Protein AF-A0A838H4U6-F1 (afdb_monomer)

Solvent-accessible surface area (backbone atoms only — not comparable to full-atom values): 13033 Å² total; per-residue (Å²): 140,89,86,71,55,74,73,79,91,82,80,94,76,91,83,85,92,80,89,81,78,86,78,69,98,81,68,78,78,74,76,89,74,79,73,81,44,70,30,79,35,44,61,48,60,62,77,77,51,50,75,38,67,58,55,63,54,97,86,56,62,71,48,31,70,49,78,50,75,45,81,43,76,61,90,90,46,74,52,71,52,76,48,77,49,72,49,69,15,58,90,67,62,51,73,80,64,71,82,41,52,71,43,58,39,67,53,99,55,56,73,76,68,63,90,84,64,77,76,48,70,44,55,63,55,69,28,61,51,34,57,32,34,44,41,9,38,19,70,81,91,53,54,39,36,48,36,66,59,74,90,71,81,70,79,82,53,87,79,36,54,45,73,44,92,49,91,79,43,57,65,39,79,55,66,97,51,58,84,81,52,47,81,59,80,93,51,35,21,74,71,50,66,33,82,37,87,59,72,132

Structure (mmCIF, N/CA/C/O backbone):
data_AF-A0A838H4U6-F1
#
_entry.id   AF-A0A838H4U6-F1
#
loop_
_atom_site.group_PDB
_atom_site.id
_atom_site.type_symbol
_atom_site.label_atom_id
_atom_site.label_alt_id
_atom_site.label_comp_id
_atom_site.label_asym_id
_atom_site.label_entity_id
_atom_site.label_seq_id
_atom_site.pdbx_PDB_ins_code
_atom_site.Cartn_x
_atom_site.Cartn_y
_atom_site.Cartn_z
_atom_site.occupancy
_atom_site.B_iso_or_equiv
_atom_site.auth_seq_id
_atom_site.auth_comp_id
_atom_site.auth_asym_id
_atom_site.auth_atom_id
_atom_site.pdbx_PDB_model_num
ATOM 1 N N . MET A 1 1 ? 6.728 -19.670 -23.423 1.00 27.03 1 MET A N 1
ATOM 2 C CA . MET A 1 1 ? 7.772 -19.249 -24.380 1.00 27.03 1 MET A CA 1
ATOM 3 C C . MET A 1 1 ? 7.984 -17.782 -24.078 1.00 27.03 1 MET A C 1
ATOM 5 O O . MET A 1 1 ? 6.996 -17.059 -24.100 1.00 27.03 1 MET A O 1
ATOM 9 N N . THR A 1 2 ? 9.150 -17.417 -23.541 1.00 32.25 2 THR A N 1
ATOM 10 C CA . THR A 1 2 ? 9.240 -16.303 -22.578 1.00 32.25 2 THR A CA 1
ATOM 11 C C . THR A 1 2 ? 10.620 -15.639 -22.632 1.00 32.25 2 THR A C 1
ATOM 13 O O . THR A 1 2 ? 11.580 -16.178 -22.092 1.00 32.25 2 THR A O 1
ATOM 16 N N . GLU A 1 3 ? 10.672 -14.488 -23.299 1.00 28.91 3 GLU A N 1
ATOM 17 C CA . GLU A 1 3 ? 11.816 -13.641 -23.697 1.00 28.91 3 GLU A CA 1
ATOM 18 C C . GLU A 1 3 ? 11.226 -12.252 -24.073 1.00 28.91 3 GLU A C 1
ATOM 20 O O . GLU A 1 3 ? 10.030 -12.221 -24.361 1.00 28.91 3 GLU A O 1
ATOM 25 N N . LEU A 1 4 ? 11.892 -11.087 -24.174 1.00 29.12 4 LEU A N 1
ATOM 26 C CA . LEU A 1 4 ? 13.113 -10.415 -23.638 1.00 29.12 4 LEU A CA 1
ATOM 27 C C . LEU A 1 4 ? 12.976 -8.913 -24.092 1.00 29.12 4 LEU A C 1
ATOM 29 O O . LEU A 1 4 ? 12.119 -8.654 -24.929 1.00 29.12 4 LEU A O 1
ATOM 33 N N . GLN A 1 5 ? 13.672 -7.844 -23.666 1.00 31.83 5 GLN A N 1
ATOM 34 C CA . GLN A 1 5 ? 14.884 -7.551 -22.869 1.00 31.83 5 GLN A CA 1
ATOM 35 C C . GLN A 1 5 ? 14.627 -6.316 -21.946 1.00 31.83 5 GLN A C 1
ATOM 37 O O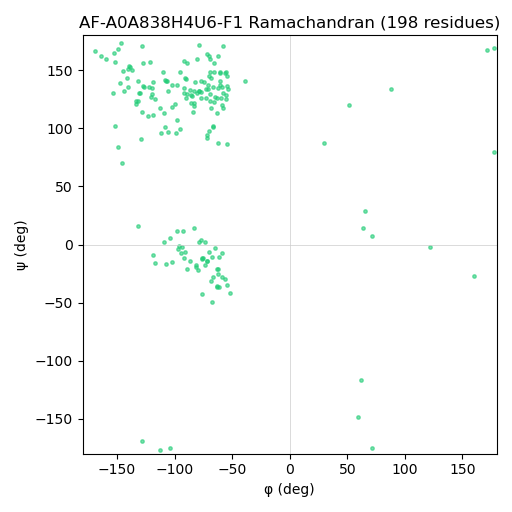 . GLN A 1 5 ? 13.650 -5.610 -22.134 1.00 31.83 5 GLN A O 1
ATOM 42 N N . VAL A 1 6 ? 15.304 -6.157 -20.797 1.00 28.36 6 VAL A N 1
ATOM 43 C CA . VAL A 1 6 ? 16.434 -5.222 -20.500 1.00 28.36 6 VAL A CA 1
ATOM 44 C C . VAL A 1 6 ? 16.236 -3.731 -20.853 1.00 28.36 6 VAL A C 1
ATOM 46 O O . VAL A 1 6 ? 16.224 -3.368 -22.021 1.00 28.36 6 VAL A O 1
ATOM 49 N N . LEU A 1 7 ? 16.316 -2.872 -19.823 1.00 27.00 7 LEU A N 1
ATOM 50 C CA . LEU A 1 7 ? 16.912 -1.525 -19.883 1.00 27.00 7 LEU A CA 1
ATOM 51 C C . LEU A 1 7 ? 17.957 -1.377 -18.754 1.00 27.00 7 LEU A C 1
ATOM 53 O O . LEU A 1 7 ? 17.893 -2.094 -17.750 1.00 27.00 7 LEU A O 1
ATOM 57 N N . ASP A 1 8 ? 18.919 -0.465 -18.919 1.00 26.19 8 ASP A N 1
ATOM 58 C CA . ASP A 1 8 ? 20.004 -0.201 -17.959 1.00 26.19 8 ASP A CA 1
ATOM 59 C C . ASP A 1 8 ? 19.815 1.138 -17.217 1.00 26.19 8 ASP A C 1
ATOM 61 O O . ASP A 1 8 ? 19.434 2.142 -17.808 1.00 26.19 8 ASP A O 1
ATOM 65 N N . ALA A 1 9 ? 20.142 1.133 -15.921 1.00 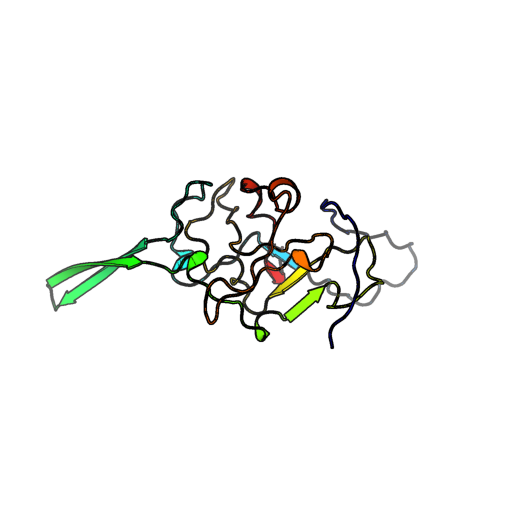32.75 9 ALA A N 1
ATOM 66 C CA . ALA A 1 9 ? 20.462 2.275 -15.051 1.00 32.75 9 ALA A CA 1
ATOM 67 C C . ALA A 1 9 ? 19.811 3.659 -15.332 1.00 32.75 9 ALA A C 1
ATOM 69 O O . ALA A 1 9 ? 20.460 4.558 -15.868 1.00 32.75 9 ALA A O 1
ATOM 70 N N . LEU A 1 10 ? 18.618 3.901 -14.773 1.00 28.36 10 LEU A N 1
ATOM 71 C CA . LEU A 1 10 ? 18.091 5.257 -14.540 1.00 28.36 10 LEU A CA 1
ATOM 72 C C . LEU A 1 10 ? 18.144 5.627 -13.048 1.00 28.36 10 LEU A C 1
ATOM 74 O O . LEU A 1 10 ? 17.878 4.799 -12.175 1.00 28.36 10 LEU A O 1
ATOM 78 N N . LYS A 1 11 ? 18.498 6.885 -12.752 1.00 22.59 11 LYS A N 1
ATOM 79 C CA . LYS A 1 11 ? 18.462 7.465 -11.398 1.00 22.59 11 LYS A CA 1
ATOM 80 C C . LYS A 1 11 ? 17.165 8.262 -11.221 1.00 22.59 11 LYS A C 1
ATOM 82 O O . LYS A 1 11 ? 16.850 9.046 -12.112 1.00 22.59 11 LYS A O 1
ATOM 87 N N . PRO A 1 12 ? 16.462 8.161 -10.081 1.00 30.38 12 PRO A N 1
ATOM 88 C CA . PRO A 1 12 ? 15.303 9.002 -9.824 1.00 30.38 12 PRO A CA 1
ATOM 89 C C . PRO A 1 12 ? 15.737 10.443 -9.518 1.00 30.38 12 PRO A C 1
ATOM 91 O O . PRO A 1 12 ? 16.516 10.683 -8.596 1.00 30.38 12 PRO A O 1
ATOM 94 N N . PHE A 1 13 ? 15.191 11.404 -10.258 1.00 25.62 13 PHE A N 1
ATOM 95 C CA . PHE A 1 13 ? 15.091 12.802 -9.840 1.00 25.62 13 PHE A CA 1
ATOM 96 C C . PHE A 1 13 ? 13.811 13.394 -10.436 1.00 25.62 13 PHE A C 1
ATOM 98 O O . PHE A 1 13 ? 13.463 13.091 -11.573 1.00 25.62 13 PHE A O 1
ATOM 105 N N . ALA A 1 14 ? 13.087 14.198 -9.659 1.00 27.86 14 ALA A N 1
ATOM 106 C CA . ALA A 1 14 ? 11.804 14.754 -10.077 1.00 27.86 14 ALA A CA 1
ATOM 107 C C . ALA A 1 14 ? 11.971 16.118 -10.760 1.00 27.86 14 ALA A C 1
ATOM 109 O O . ALA A 1 14 ? 12.755 16.950 -10.297 1.00 27.86 14 ALA A O 1
ATOM 110 N N . LEU A 1 15 ? 11.162 16.382 -11.789 1.00 27.66 15 LEU A N 1
ATOM 111 C CA . LEU A 1 15 ? 10.912 17.730 -12.295 1.00 27.66 15 LEU A CA 1
ATOM 112 C C . LEU A 1 15 ? 9.439 17.883 -12.693 1.00 27.66 15 LEU A C 1
ATOM 114 O O . LEU A 1 15 ? 8.821 16.952 -13.203 1.00 27.66 15 LEU A O 1
ATOM 118 N N . VAL A 1 16 ? 8.880 19.066 -12.445 1.00 27.06 16 VAL A N 1
ATOM 119 C CA . VAL A 1 16 ? 7.520 19.443 -12.850 1.00 27.06 16 VAL A CA 1
ATOM 120 C C . VAL A 1 16 ? 7.579 20.077 -14.237 1.00 27.06 16 VAL A C 1
ATOM 122 O O . VAL A 1 16 ? 8.301 21.055 -14.428 1.00 27.06 16 VAL A O 1
ATOM 125 N N . HIS A 1 17 ? 6.794 19.571 -15.190 1.00 26.75 17 HIS A N 1
ATOM 126 C CA . HIS A 1 17 ? 6.584 20.256 -16.464 1.00 26.75 17 HIS A CA 1
ATOM 127 C C . HIS A 1 17 ? 5.490 21.319 -16.328 1.00 26.75 17 HIS A C 1
ATOM 129 O O . HIS A 1 17 ? 4.341 21.013 -16.023 1.00 26.75 17 HIS A O 1
ATOM 135 N N . GLY A 1 18 ? 5.864 22.572 -16.583 1.00 28.75 18 GLY A N 1
ATOM 136 C CA . GLY A 1 18 ? 4.973 23.730 -16.596 1.00 28.75 18 GLY A CA 1
ATOM 137 C C . GLY A 1 18 ? 5.422 24.733 -17.654 1.00 28.75 18 GLY A C 1
ATOM 138 O O . GLY A 1 18 ? 5.949 25.789 -17.320 1.00 28.75 18 GLY A O 1
ATOM 139 N N . PHE A 1 19 ? 5.260 24.379 -18.931 1.00 31.31 19 PHE A N 1
ATOM 140 C CA . PHE A 1 19 ? 5.530 25.279 -20.055 1.00 31.31 19 PHE A CA 1
ATOM 141 C C . PHE A 1 19 ? 4.237 25.972 -20.497 1.00 31.31 19 PHE A C 1
ATOM 143 O O . PHE A 1 19 ? 3.456 25.416 -21.263 1.00 31.31 19 PHE A O 1
ATOM 150 N N . ALA A 1 20 ? 4.050 27.210 -20.044 1.00 37.44 20 ALA A N 1
ATOM 151 C CA . ALA A 1 20 ? 3.156 28.173 -20.677 1.00 37.44 20 ALA A CA 1
ATOM 152 C C . ALA A 1 20 ? 4.032 29.243 -21.344 1.00 37.44 20 ALA A C 1
ATOM 154 O O . ALA A 1 20 ? 4.599 30.099 -20.669 1.00 37.44 20 ALA A O 1
ATOM 155 N N . GLY A 1 21 ? 4.206 29.145 -22.664 1.00 33.88 21 GLY A N 1
ATOM 156 C CA . GLY A 1 21 ? 4.806 30.221 -23.452 1.00 33.88 21 GLY A CA 1
ATOM 157 C C . GLY A 1 21 ? 3.761 31.302 -23.708 1.00 33.88 21 GLY A C 1
ATOM 158 O O . GLY A 1 21 ? 2.641 30.976 -24.096 1.00 33.88 21 GLY A O 1
ATOM 159 N N . GLU A 1 22 ? 4.104 32.569 -23.482 1.00 38.31 22 GLU A N 1
ATOM 160 C CA . GLU A 1 22 ? 3.164 33.672 -23.695 1.00 38.31 22 GLU A CA 1
ATOM 161 C C . GLU A 1 22 ? 2.892 33.857 -25.205 1.00 38.31 22 GLU A C 1
ATOM 163 O O . GLU A 1 22 ? 3.850 34.007 -25.973 1.00 38.31 22 GLU A O 1
ATOM 168 N N . PRO A 1 23 ? 1.626 33.794 -25.665 1.00 46.97 23 PRO A N 1
ATOM 169 C CA . PRO A 1 23 ? 1.302 33.883 -27.086 1.00 46.97 23 PRO A CA 1
ATOM 170 C C . PRO A 1 23 ? 1.554 35.293 -27.633 1.00 46.9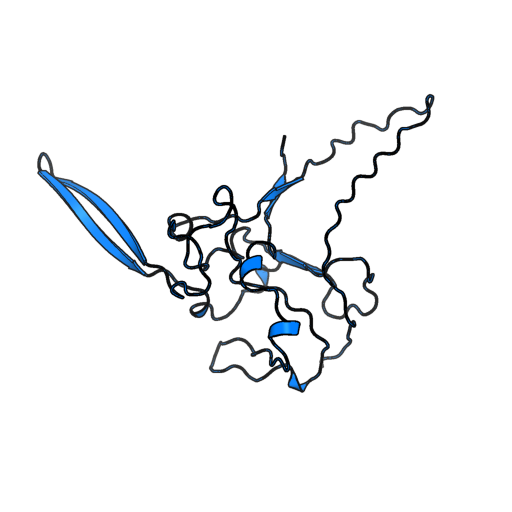7 23 PRO A C 1
ATOM 172 O O . PRO A 1 23 ? 1.384 36.298 -26.941 1.00 46.97 23 PRO A O 1
ATOM 175 N N . ALA A 1 24 ? 1.938 35.374 -28.908 1.00 47.41 24 ALA A N 1
ATOM 176 C CA . ALA A 1 24 ? 2.184 36.653 -29.564 1.00 47.41 24 ALA A CA 1
ATOM 177 C C . ALA A 1 24 ? 0.872 37.453 -29.741 1.00 47.41 24 ALA A C 1
ATOM 179 O O . ALA A 1 24 ? -0.172 36.868 -30.040 1.00 47.41 24 ALA A O 1
ATOM 180 N N . PRO A 1 25 ? 0.896 38.794 -29.599 1.00 49.62 25 PRO A N 1
ATOM 181 C CA . PRO A 1 25 ? -0.308 39.615 -29.679 1.00 49.62 25 PRO A CA 1
ATOM 182 C C . PRO A 1 25 ? -0.852 39.675 -31.115 1.00 49.62 25 PRO A C 1
ATOM 184 O O . PRO A 1 25 ? -0.400 40.480 -31.930 1.00 49.62 25 PRO A O 1
ATOM 187 N N . GLY A 1 26 ? -1.843 38.834 -31.414 1.00 58.16 26 GLY A N 1
ATOM 188 C CA . GLY A 1 26 ? -2.536 38.816 -32.704 1.00 58.16 26 GLY A CA 1
ATOM 189 C C . GLY A 1 26 ? -3.268 37.510 -33.017 1.00 58.16 26 GLY A C 1
ATOM 190 O O . GLY A 1 26 ? -4.265 37.553 -33.737 1.00 58.16 26 GLY A O 1
ATOM 191 N N . ASP A 1 27 ? -2.821 36.379 -32.464 1.00 58.38 27 ASP A N 1
ATOM 192 C CA . ASP A 1 27 ? -3.529 35.107 -32.627 1.00 58.38 27 ASP A CA 1
ATOM 193 C C . ASP A 1 27 ? -4.857 35.100 -31.848 1.00 58.38 27 ASP A C 1
ATOM 195 O O . ASP A 1 27 ? -4.939 35.672 -30.752 1.00 58.38 27 ASP A O 1
ATOM 199 N N . PRO A 1 28 ? -5.913 34.447 -32.372 1.00 50.97 28 PRO A N 1
ATOM 200 C CA . PRO A 1 28 ? -7.080 34.135 -31.564 1.00 50.97 28 PRO A CA 1
ATOM 201 C C . PRO A 1 28 ? -6.649 33.202 -30.429 1.00 50.97 28 PRO A C 1
ATOM 203 O O . PRO A 1 28 ? -5.938 32.222 -30.662 1.00 50.97 28 PRO A O 1
ATOM 206 N N . LEU A 1 29 ? -7.101 33.484 -29.204 1.00 50.16 29 LEU A N 1
ATOM 207 C CA . LEU A 1 29 ? -6.967 32.518 -28.116 1.00 50.16 29 LEU A CA 1
ATOM 208 C C . LEU A 1 29 ? -7.600 31.191 -28.570 1.00 50.16 29 LEU A C 1
ATOM 210 O O . LEU A 1 29 ? -8.681 31.231 -29.173 1.00 50.16 29 LEU A O 1
ATOM 214 N N . PRO A 1 30 ? -6.961 30.034 -28.310 1.00 55.31 30 PRO A N 1
ATOM 215 C CA . PRO A 1 30 ? -7.627 28.760 -28.523 1.00 55.31 30 PRO A CA 1
ATOM 216 C C . PRO A 1 30 ? -8.937 28.738 -27.727 1.00 55.31 30 PRO A C 1
ATOM 218 O O . PRO A 1 30 ? -9.039 29.355 -26.665 1.00 55.31 30 PRO A O 1
ATOM 221 N N . GLU A 1 31 ? -9.927 28.029 -28.269 1.00 59.06 31 GLU A N 1
ATOM 222 C CA . GLU A 1 31 ? -11.151 27.632 -27.563 1.00 59.06 31 GLU A CA 1
ATOM 223 C C . GLU A 1 31 ? -10.843 27.225 -26.114 1.00 59.06 31 GLU A C 1
ATOM 225 O O . GLU A 1 31 ? -9.806 26.606 -25.900 1.00 59.06 31 GLU A O 1
ATOM 230 N N . ASP A 1 32 ? -11.691 27.591 -25.138 1.00 53.19 32 ASP A N 1
ATOM 231 C CA . ASP A 1 32 ? -11.410 27.439 -23.696 1.00 53.19 32 ASP A CA 1
ATOM 232 C C . ASP A 1 32 ? -11.035 25.992 -23.318 1.00 53.19 32 ASP A C 1
ATOM 234 O O . ASP A 1 32 ? -11.873 25.180 -22.909 1.00 53.19 32 ASP A O 1
ATOM 238 N N . VAL A 1 33 ? -9.743 25.667 -23.434 1.00 52.53 33 VAL A N 1
ATOM 239 C CA . VAL A 1 33 ? -9.175 24.392 -23.018 1.00 52.53 33 VAL A CA 1
ATOM 240 C C . VAL A 1 33 ? -9.173 24.419 -21.501 1.00 52.53 33 VAL A C 1
ATOM 242 O O . VAL A 1 33 ? -8.255 24.944 -20.871 1.00 52.53 33 VAL A O 1
ATOM 245 N N . ALA A 1 34 ? -10.233 23.867 -20.917 1.00 56.34 34 ALA A N 1
ATOM 246 C CA . ALA A 1 34 ? -10.345 23.640 -19.488 1.00 56.34 34 ALA A CA 1
ATOM 247 C C . ALA A 1 34 ? -9.242 22.665 -19.049 1.00 56.34 34 ALA A C 1
ATOM 249 O O . ALA A 1 34 ? -9.431 21.451 -19.040 1.00 56.34 34 ALA A O 1
ATOM 250 N N . LEU A 1 35 ? -8.065 23.211 -18.731 1.00 59.22 35 LEU A N 1
ATOM 251 C CA . LEU A 1 35 ? -6.918 22.454 -18.248 1.00 59.22 35 LEU A CA 1
ATOM 252 C C . LEU A 1 35 ? -7.332 21.710 -16.975 1.00 59.22 35 LEU A C 1
ATOM 254 O O . LEU A 1 35 ? -7.686 22.333 -15.972 1.00 59.22 35 LEU A O 1
ATOM 258 N N . GLU A 1 36 ? -7.298 20.379 -17.015 1.00 71.38 36 GLU A N 1
ATOM 259 C CA . GLU A 1 36 ? -7.632 19.559 -15.853 1.00 71.38 36 GLU A CA 1
ATOM 260 C C . GLU A 1 36 ? -6.575 19.757 -14.757 1.00 71.38 36 GLU A C 1
ATOM 262 O O . GLU A 1 36 ? -5.477 19.201 -14.804 1.00 71.38 36 GLU A O 1
ATOM 267 N N . THR A 1 37 ? -6.898 20.573 -13.751 1.00 82.38 37 THR A N 1
ATOM 268 C CA . THR A 1 37 ? -6.025 20.784 -12.593 1.00 82.38 37 THR A CA 1
ATOM 269 C C . THR A 1 37 ? -5.922 19.498 -11.779 1.00 82.38 37 THR A C 1
ATOM 271 O O . THR A 1 37 ? -6.825 19.172 -11.004 1.00 82.38 37 THR A O 1
ATOM 274 N N . TYR A 1 38 ? -4.811 18.779 -11.925 1.00 83.19 38 TYR A N 1
ATOM 275 C CA . TYR A 1 38 ? -4.513 17.594 -11.125 1.00 83.19 38 TYR A CA 1
ATOM 276 C C . TYR A 1 38 ? -3.839 17.956 -9.797 1.00 83.19 38 TYR A C 1
ATOM 278 O O . TYR A 1 38 ? -2.815 18.639 -9.765 1.00 83.19 38 TYR A O 1
ATOM 286 N N . CYS A 1 39 ? -4.373 17.434 -8.694 1.00 88.62 39 CYS A N 1
ATOM 287 C CA . CYS A 1 39 ? -3.744 17.490 -7.378 1.00 88.62 39 CYS A CA 1
ATOM 288 C C . CYS A 1 39 ? -3.094 16.141 -7.039 1.00 88.62 39 CYS A C 1
ATOM 290 O O . CYS A 1 39 ? -3.700 15.092 -7.247 1.00 88.62 39 CYS A O 1
ATOM 292 N N . PHE A 1 40 ? -1.885 16.159 -6.470 1.00 90.25 40 PHE A N 1
ATOM 293 C CA . PHE A 1 40 ? -1.168 14.951 -6.053 1.00 90.25 40 PHE A CA 1
ATOM 294 C C . PHE A 1 40 ? -1.113 14.843 -4.525 1.00 90.25 40 PHE A C 1
ATOM 296 O O . PHE A 1 40 ? -0.464 15.639 -3.839 1.00 90.25 40 PHE A O 1
ATOM 303 N N . LEU A 1 41 ? -1.794 13.834 -3.981 1.00 91.94 41 LEU A N 1
ATOM 304 C CA . LEU A 1 41 ? -1.790 13.516 -2.555 1.00 91.94 41 LEU A CA 1
ATOM 305 C C . LEU A 1 41 ? -0.689 12.487 -2.238 1.00 91.94 41 LEU A C 1
ATOM 307 O O . LEU A 1 41 ? -0.587 11.483 -2.943 1.00 91.94 41 LEU A O 1
ATOM 311 N N . PRO A 1 42 ? 0.110 12.677 -1.168 1.00 92.62 42 PRO A N 1
ATOM 312 C CA . PRO A 1 42 ? 1.203 11.763 -0.811 1.00 92.62 42 PRO A CA 1
ATOM 313 C C . PRO A 1 42 ? 0.716 10.421 -0.244 1.00 92.62 42 PRO A C 1
ATOM 315 O O . PRO A 1 42 ? 1.496 9.483 -0.134 1.00 92.62 42 PRO A O 1
ATOM 318 N N . PHE A 1 43 ? -0.560 10.327 0.139 1.00 95.31 43 PHE A N 1
ATOM 319 C CA . PHE A 1 43 ? -1.253 9.068 0.387 1.00 95.31 43 PHE A CA 1
ATOM 320 C C . PHE A 1 43 ? -2.770 9.249 0.310 1.00 95.31 43 PHE A C 1
ATOM 322 O O . PHE A 1 43 ? -3.294 10.345 0.516 1.00 95.31 43 PHE A O 1
ATOM 329 N N . HIS A 1 44 ? -3.470 8.138 0.101 1.00 94.75 44 HIS A N 1
ATOM 330 C CA . HIS A 1 44 ? -4.890 7.978 0.396 1.00 94.75 44 HIS A CA 1
ATOM 331 C C . HIS A 1 44 ? -5.069 6.673 1.178 1.00 94.75 44 HIS A C 1
ATOM 333 O O . HIS A 1 44 ? -4.387 5.688 0.900 1.00 94.75 44 HIS A O 1
ATOM 339 N N . ARG A 1 45 ? -5.951 6.652 2.184 1.00 94.25 45 ARG A N 1
ATOM 340 C CA . ARG A 1 45 ? -6.233 5.435 2.958 1.00 94.25 45 ARG A CA 1
ATOM 341 C C . ARG A 1 45 ? -7.630 5.453 3.551 1.00 94.25 45 ARG A C 1
ATOM 343 O O . ARG A 1 45 ? -7.995 6.422 4.209 1.00 94.25 45 ARG A O 1
ATOM 350 N N . THR A 1 46 ? -8.376 4.368 3.359 1.00 93.81 46 THR A N 1
ATOM 351 C CA . THR A 1 46 ? -9.766 4.243 3.817 1.00 93.81 46 THR A CA 1
ATOM 352 C C . THR A 1 46 ? -9.934 3.196 4.930 1.00 93.81 46 THR A C 1
ATOM 354 O O . THR A 1 46 ? -8.969 2.609 5.435 1.00 93.81 46 THR A O 1
ATOM 357 N N . GLY A 1 47 ? -11.186 2.981 5.349 1.00 92.81 47 GLY A N 1
ATOM 358 C CA . GLY A 1 47 ? -11.580 1.885 6.232 1.00 92.81 47 GLY A CA 1
ATOM 359 C C . GLY A 1 47 ? -10.878 1.879 7.593 1.00 92.81 47 GLY A C 1
ATOM 360 O O . GLY A 1 47 ? -10.531 2.915 8.156 1.00 92.81 47 GLY A O 1
ATOM 361 N N . ALA A 1 48 ? -10.672 0.682 8.143 1.00 92.19 48 ALA A N 1
ATOM 362 C CA . ALA A 1 48 ? -10.082 0.510 9.469 1.00 92.19 48 ALA A CA 1
ATOM 363 C C . ALA A 1 48 ? -8.631 1.030 9.554 1.00 92.19 48 ALA A C 1
ATOM 365 O O . ALA A 1 48 ? -8.242 1.602 10.570 1.00 92.19 48 ALA A O 1
ATOM 366 N N . ALA A 1 49 ? -7.837 0.873 8.489 1.00 93.44 49 ALA A N 1
ATOM 367 C CA . ALA A 1 49 ? -6.440 1.306 8.470 1.00 93.44 49 ALA A CA 1
ATOM 368 C C . ALA A 1 49 ? -6.293 2.839 8.535 1.00 93.44 49 ALA A C 1
ATOM 370 O O . ALA A 1 49 ? -5.322 3.332 9.106 1.00 93.44 49 ALA A O 1
ATOM 371 N N . ALA A 1 50 ? -7.274 3.606 8.042 1.00 93.62 50 ALA A N 1
ATOM 372 C CA . ALA A 1 50 ? -7.309 5.062 8.203 1.00 93.62 50 ALA A CA 1
ATOM 373 C C . ALA A 1 50 ? -7.320 5.511 9.680 1.00 93.62 50 ALA A C 1
ATOM 375 O O . ALA A 1 50 ? -6.789 6.570 9.998 1.00 93.62 50 ALA A O 1
ATOM 376 N N . GLY A 1 51 ? -7.854 4.685 10.590 1.00 92.81 51 GLY A N 1
ATOM 377 C CA . GLY A 1 51 ? -7.874 4.943 12.035 1.00 92.81 51 GLY A CA 1
ATOM 378 C C . GLY A 1 51 ? -6.546 4.698 12.767 1.00 92.81 51 GLY A C 1
ATOM 379 O O . GLY A 1 51 ? -6.513 4.782 13.993 1.00 92.81 51 GLY A O 1
ATOM 380 N N . LEU A 1 52 ? -5.461 4.361 12.060 1.00 94.00 52 LEU A N 1
ATOM 381 C CA . LEU A 1 52 ? -4.126 4.238 12.648 1.00 94.00 52 LEU A CA 1
ATOM 382 C C . LEU A 1 52 ? -3.452 5.610 12.742 1.00 94.00 52 LEU A C 1
ATOM 384 O O . LEU A 1 52 ? -3.248 6.271 11.725 1.00 94.00 52 LEU A O 1
ATOM 388 N N . THR A 1 53 ? -3.071 6.002 13.959 1.00 92.44 53 THR A N 1
ATOM 389 C CA . THR A 1 53 ? -2.478 7.317 14.269 1.00 92.44 53 THR A CA 1
ATOM 390 C C . THR A 1 53 ? -1.047 7.255 14.803 1.00 92.44 53 THR A C 1
ATOM 392 O O . THR A 1 53 ? -0.381 8.281 14.813 1.00 92.44 53 THR A O 1
ATOM 395 N N . GLU A 1 54 ? -0.573 6.087 15.253 1.00 93.12 54 GLU A N 1
ATOM 396 C CA . GLU A 1 54 ? 0.795 5.896 15.765 1.00 93.12 54 GLU A CA 1
ATOM 397 C C . GLU A 1 54 ? 1.813 6.164 14.640 1.00 93.12 54 GLU A C 1
ATOM 399 O O . GLU A 1 54 ? 1.810 5.398 13.672 1.00 93.12 54 GLU A O 1
ATOM 404 N N . PRO A 1 55 ? 2.644 7.224 14.698 1.00 92.69 55 PRO A N 1
ATOM 405 C CA . PRO A 1 55 ? 3.471 7.626 13.561 1.00 92.69 55 PRO A CA 1
ATOM 406 C C . PRO A 1 55 ? 4.460 6.545 13.124 1.00 92.69 55 PRO A C 1
ATOM 408 O O . PRO A 1 55 ? 4.977 5.787 13.944 1.00 92.69 55 PRO A O 1
ATOM 411 N N . PHE A 1 56 ? 4.755 6.496 11.826 1.00 90.06 56 PHE A N 1
ATOM 412 C CA . PHE A 1 56 ? 5.770 5.592 11.295 1.00 90.06 56 PHE A CA 1
ATOM 413 C C . PHE A 1 56 ? 7.180 5.893 11.830 1.00 90.06 56 PHE A C 1
ATOM 415 O O . PHE A 1 56 ? 7.710 6.986 11.636 1.00 90.06 56 PHE A O 1
ATOM 422 N N . ASP A 1 57 ? 7.805 4.860 12.390 1.00 86.44 57 ASP A N 1
ATOM 423 C CA . ASP A 1 57 ? 9.254 4.704 12.554 1.00 86.44 57 ASP A CA 1
ATOM 424 C C . ASP A 1 57 ? 9.739 3.422 11.842 1.00 86.44 57 ASP A C 1
ATOM 426 O O . ASP A 1 57 ? 8.969 2.472 11.671 1.00 86.44 57 ASP A O 1
ATOM 430 N N . VAL A 1 58 ? 11.019 3.332 11.468 1.00 81.44 58 VAL A N 1
ATOM 431 C CA . VAL A 1 58 ? 11.572 2.137 10.794 1.00 81.44 58 VAL A CA 1
ATOM 432 C C . VAL A 1 58 ? 11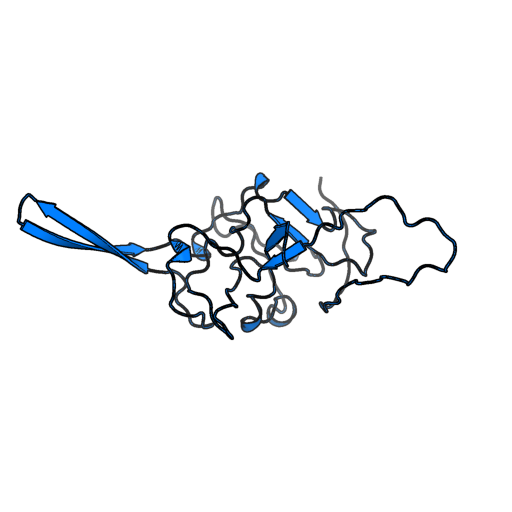.528 0.862 11.655 1.00 81.44 58 VAL A C 1
ATOM 434 O O . VAL A 1 58 ? 11.515 -0.239 11.111 1.00 81.44 58 VAL A O 1
ATOM 437 N N . ASN A 1 59 ? 11.425 0.988 12.983 1.00 85.75 59 ASN A N 1
ATOM 438 C CA . ASN A 1 59 ? 11.284 -0.126 13.929 1.00 85.75 59 ASN A CA 1
ATOM 439 C C . ASN A 1 59 ? 9.809 -0.458 14.258 1.00 85.75 59 ASN A C 1
ATOM 441 O O . ASN A 1 59 ? 9.536 -1.200 15.206 1.00 85.75 59 ASN A O 1
ATOM 445 N N . SER A 1 60 ? 8.843 0.101 13.517 1.00 86.69 60 SER A N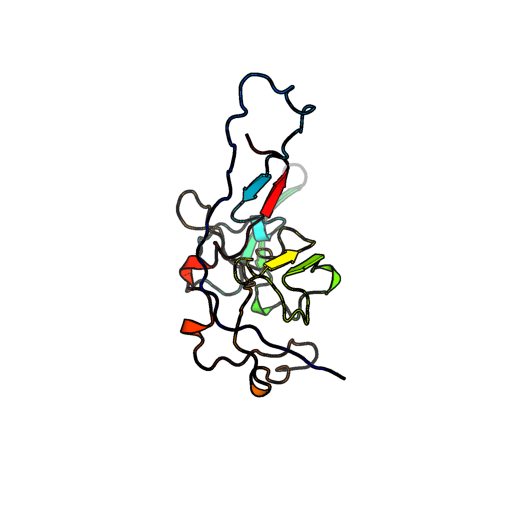 1
ATOM 446 C CA . SER A 1 60 ? 7.408 -0.069 13.792 1.00 86.69 60 SER A CA 1
ATOM 447 C C . SER A 1 60 ? 6.943 -1.533 13.724 1.00 86.69 60 SER A C 1
ATOM 449 O O . SER A 1 60 ? 7.431 -2.308 12.896 1.00 86.69 60 SER A O 1
ATOM 451 N N . PRO A 1 61 ? 5.930 -1.935 14.519 1.00 85.31 61 PRO A N 1
ATOM 452 C CA . PRO A 1 61 ? 5.355 -3.274 14.436 1.00 85.31 61 PRO A CA 1
ATOM 453 C C . PRO A 1 61 ? 4.800 -3.596 13.042 1.00 85.31 61 PRO A C 1
ATOM 455 O O . PRO A 1 61 ? 3.957 -2.879 12.512 1.00 85.31 61 PRO A O 1
ATOM 458 N N . VAL A 1 62 ? 5.171 -4.757 12.493 1.00 86.19 62 VAL A N 1
ATOM 459 C CA . VAL A 1 62 ? 4.713 -5.241 11.169 1.00 86.19 62 VAL A CA 1
ATOM 460 C C . VAL A 1 62 ? 3.204 -5.545 11.072 1.00 86.19 62 VAL A C 1
ATOM 462 O O . VAL A 1 62 ? 2.719 -5.909 10.003 1.00 86.19 62 VAL A O 1
ATOM 465 N N . ARG A 1 63 ? 2.453 -5.417 12.174 1.00 91.12 63 ARG A N 1
ATOM 466 C CA . ARG A 1 63 ? 0.986 -5.522 12.238 1.00 91.12 63 ARG A CA 1
ATOM 467 C C . ARG A 1 63 ? 0.420 -4.538 13.258 1.00 91.12 63 ARG A C 1
ATOM 469 O O . ARG A 1 63 ? 0.841 -4.528 14.415 1.00 91.12 63 ARG A O 1
ATOM 476 N N . ALA A 1 64 ? -0.609 -3.804 12.850 1.00 93.00 64 ALA A N 1
ATOM 477 C CA . ALA A 1 64 ? -1.349 -2.884 13.706 1.00 93.00 64 ALA A CA 1
ATOM 478 C C . ALA A 1 64 ? -2.388 -3.595 14.597 1.00 93.00 64 ALA A C 1
ATOM 480 O O . ALA A 1 64 ? -2.869 -4.693 14.290 1.00 93.00 64 ALA A O 1
ATOM 481 N N . ARG A 1 65 ? -2.809 -2.926 15.679 1.00 92.56 65 ARG A N 1
ATOM 482 C CA . ARG A 1 65 ? -3.980 -3.310 16.483 1.00 92.56 65 ARG A CA 1
ATOM 483 C C . ARG A 1 65 ? -4.850 -2.092 16.777 1.00 92.56 65 ARG A C 1
ATOM 485 O O . ARG A 1 65 ? -4.382 -1.150 17.405 1.00 92.56 65 ARG A O 1
ATOM 492 N N . LEU A 1 66 ? -6.123 -2.148 16.397 1.00 92.31 66 LEU A N 1
ATOM 493 C CA . LEU A 1 66 ? -7.121 -1.141 16.757 1.00 92.31 66 LEU A CA 1
ATOM 494 C C . LEU A 1 66 ? -7.815 -1.507 18.068 1.00 92.31 66 LEU A C 1
ATOM 496 O O . LEU A 1 66 ? -8.145 -2.670 18.310 1.00 92.31 66 LEU A O 1
ATOM 500 N N . ARG A 1 67 ? -8.104 -0.492 18.884 1.00 93.06 67 ARG A N 1
ATOM 501 C CA . ARG A 1 67 ? -8.961 -0.594 20.068 1.00 93.06 67 ARG A CA 1
ATOM 502 C C . ARG A 1 67 ? -10.357 -0.088 19.702 1.00 93.06 67 ARG A C 1
ATOM 504 O O . ARG A 1 67 ? -10.606 1.113 19.714 1.00 93.06 67 ARG A O 1
ATOM 511 N N . VAL A 1 68 ? -11.253 -1.006 19.359 1.00 93.38 68 VAL A N 1
ATOM 512 C CA . VAL A 1 68 ? -12.651 -0.697 19.034 1.00 93.38 68 VAL A CA 1
ATOM 513 C C . VAL A 1 68 ? -13.424 -0.495 20.334 1.00 93.38 68 VAL A C 1
ATOM 515 O O . VAL A 1 68 ? -13.321 -1.318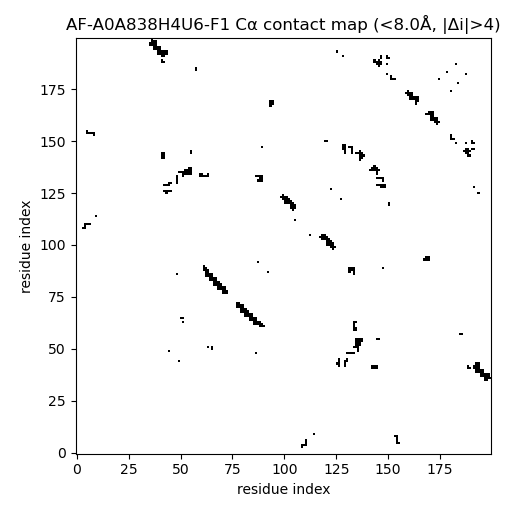 21.244 1.00 93.38 68 VAL A O 1
ATOM 518 N N . ARG A 1 69 ? -14.209 0.583 20.413 1.00 94.81 69 ARG A N 1
ATOM 519 C CA . ARG A 1 69 ? -15.151 0.853 21.506 1.00 94.81 69 ARG A CA 1
ATOM 520 C C . ARG A 1 69 ? -16.560 0.941 20.945 1.00 94.81 69 ARG A C 1
ATOM 522 O O . ARG A 1 69 ? -16.788 1.673 19.988 1.00 94.81 69 ARG A O 1
ATOM 529 N N . VAL A 1 70 ? -17.485 0.208 21.553 1.00 95.81 70 VAL A N 1
ATOM 530 C CA . VAL A 1 70 ? -18.904 0.207 21.192 1.00 95.81 70 VAL A CA 1
ATOM 531 C C . VAL A 1 70 ? -19.695 0.683 22.411 1.00 95.81 70 VAL A C 1
ATOM 533 O O . VAL A 1 70 ? -19.713 -0.032 23.419 1.00 95.81 70 VAL A O 1
ATOM 536 N N . PRO A 1 71 ? -20.314 1.878 22.377 1.00 95.81 71 PRO A N 1
ATOM 537 C CA . PRO A 1 71 ? -21.244 2.284 23.421 1.00 95.81 71 PRO A CA 1
ATOM 538 C C . PRO A 1 71 ? -22.481 1.380 23.365 1.00 95.81 71 PRO A C 1
ATOM 540 O O . PRO A 1 71 ? -23.008 1.094 22.292 1.00 95.81 71 PRO A O 1
ATOM 543 N N . LEU A 1 72 ? -22.931 0.917 24.527 1.00 95.81 72 LEU A N 1
ATOM 544 C CA . LEU A 1 72 ? -24.097 0.053 24.679 1.00 95.81 72 LEU A CA 1
ATOM 545 C C . LEU A 1 72 ? -25.127 0.758 25.557 1.00 95.81 72 LEU A C 1
ATOM 547 O O . LEU A 1 72 ? -24.777 1.281 26.617 1.00 95.81 72 LEU A O 1
ATOM 551 N N . GLN A 1 73 ? -26.393 0.727 25.146 1.00 96.00 73 GLN A N 1
ATOM 552 C CA . GLN A 1 73 ? -27.504 1.244 25.938 1.00 96.00 73 GLN A CA 1
ATOM 553 C C . GLN A 1 73 ? -28.632 0.211 26.015 1.00 96.00 73 GLN A C 1
ATOM 555 O O . GLN A 1 73 ? -29.068 -0.324 24.999 1.00 96.00 73 GLN A O 1
ATOM 560 N N . ALA A 1 74 ? -29.112 -0.048 27.230 1.00 93.31 74 ALA A N 1
ATOM 561 C CA . ALA A 1 74 ? -30.230 -0.939 27.521 1.00 93.31 74 ALA A CA 1
ATOM 562 C C . ALA A 1 74 ? -31.228 -0.197 28.424 1.00 93.31 74 ALA A C 1
ATOM 564 O O . ALA A 1 74 ? -31.095 -0.169 29.650 1.00 93.31 74 ALA A O 1
ATOM 565 N N . GLY A 1 75 ? -32.197 0.483 27.806 1.00 93.12 75 GLY A N 1
ATOM 566 C CA . GLY A 1 75 ? -33.075 1.420 28.508 1.00 93.12 75 GLY A CA 1
ATOM 567 C C . GLY A 1 75 ? -32.273 2.581 29.105 1.00 93.12 75 GLY A C 1
ATOM 568 O O . GLY A 1 75 ? -31.652 3.347 28.369 1.00 93.12 75 GLY A O 1
ATOM 569 N N . ALA A 1 76 ? -32.271 2.693 30.435 1.00 92.81 76 ALA A N 1
ATOM 570 C CA . ALA A 1 76 ? -31.479 3.684 31.170 1.00 92.81 76 ALA A CA 1
ATOM 571 C C . ALA A 1 76 ? -30.037 3.228 31.484 1.00 92.81 76 ALA A C 1
ATOM 573 O O . ALA A 1 76 ? -29.210 4.054 31.863 1.00 92.81 76 ALA A O 1
ATOM 574 N N . ALA A 1 77 ? -29.714 1.936 31.342 1.00 92.88 77 ALA A N 1
ATOM 575 C CA . ALA A 1 77 ? -28.363 1.439 31.592 1.00 92.88 77 ALA A CA 1
ATOM 576 C C . ALA A 1 77 ? -27.436 1.783 30.417 1.00 92.88 77 ALA A C 1
ATOM 578 O O . ALA A 1 77 ? -27.767 1.501 29.264 1.00 92.88 77 ALA A O 1
ATOM 579 N N . GLN A 1 78 ? -26.266 2.349 30.717 1.00 95.69 78 GLN A N 1
ATOM 580 C CA . GLN A 1 78 ? -25.214 2.663 29.748 1.00 95.69 78 GLN A CA 1
ATOM 581 C C . GLN A 1 78 ? -23.932 1.897 30.088 1.00 95.69 78 GLN A C 1
ATOM 583 O O . GLN A 1 78 ? -23.557 1.778 31.253 1.00 95.69 78 GLN A O 1
ATOM 588 N N . ALA A 1 79 ? -23.246 1.397 29.063 1.00 95.25 79 ALA A N 1
ATOM 589 C CA . ALA A 1 79 ? -21.954 0.730 29.174 1.00 95.25 79 ALA A CA 1
ATOM 590 C C . ALA A 1 79 ? -21.094 1.005 27.928 1.00 95.25 79 ALA A C 1
ATOM 592 O O . ALA A 1 79 ? -21.545 1.592 26.946 1.00 95.25 79 ALA A O 1
ATOM 593 N N . THR A 1 80 ? -19.836 0.569 27.940 1.00 97.12 80 THR A N 1
ATOM 594 C CA . THR A 1 80 ? -18.983 0.539 26.742 1.00 97.12 80 THR A CA 1
ATOM 595 C C . THR A 1 80 ? -18.287 -0.809 26.670 1.00 97.12 80 THR A C 1
ATOM 597 O O . THR A 1 80 ? -17.554 -1.175 27.586 1.00 97.12 80 THR A O 1
ATOM 600 N N . ALA A 1 81 ? -18.503 -1.541 25.580 1.00 95.69 81 ALA A N 1
ATOM 601 C CA . ALA A 1 81 ? -17.702 -2.712 25.254 1.00 95.69 81 ALA A CA 1
ATOM 602 C C . ALA A 1 81 ? -16.409 -2.267 24.557 1.00 95.69 81 ALA A C 1
ATOM 604 O O . ALA A 1 81 ? -16.432 -1.370 23.712 1.00 95.69 81 ALA A O 1
ATOM 605 N N . GLU A 1 82 ? -15.284 -2.900 24.885 1.00 96.62 82 GLU A N 1
ATOM 606 C CA . GLU A 1 82 ? -13.990 -2.631 24.255 1.00 96.62 82 GLU A CA 1
ATOM 607 C C . GLU A 1 82 ? -13.369 -3.931 23.728 1.00 96.62 82 GLU A C 1
ATOM 609 O O . GLU A 1 82 ? -13.361 -4.951 24.417 1.00 96.62 82 GLU A O 1
ATOM 614 N N . HIS A 1 83 ? -12.831 -3.899 22.507 1.00 95.25 83 HIS A N 1
ATOM 615 C CA . HIS A 1 83 ? -12.171 -5.043 21.880 1.00 95.25 83 HIS A CA 1
ATOM 616 C C . HIS A 1 83 ? -10.900 -4.626 21.122 1.00 95.25 83 HIS A C 1
ATOM 618 O O . HIS A 1 83 ? -10.787 -3.495 20.650 1.00 95.25 83 HIS A O 1
ATOM 624 N N . ARG A 1 84 ? -9.928 -5.540 20.987 1.00 94.31 84 ARG A N 1
ATOM 625 C CA . ARG A 1 84 ? -8.658 -5.292 20.277 1.00 94.31 84 ARG A CA 1
ATOM 626 C C . ARG A 1 84 ? -8.573 -6.101 18.985 1.00 94.31 84 ARG A C 1
ATOM 628 O O . ARG A 1 84 ? -8.141 -7.251 19.002 1.00 94.31 84 ARG A O 1
ATOM 635 N N . VAL A 1 85 ? -8.932 -5.476 17.867 1.00 93.12 85 VAL A N 1
ATOM 636 C CA . VAL A 1 85 ? -8.845 -6.077 16.527 1.00 93.12 85 VAL A CA 1
ATOM 637 C C . VAL A 1 85 ? -7.406 -5.974 16.019 1.00 93.12 85 VAL A C 1
ATOM 639 O O . VAL A 1 85 ? -6.811 -4.899 16.060 1.00 93.12 85 VAL A O 1
ATOM 642 N N . ALA A 1 86 ? -6.831 -7.076 15.535 1.00 93.19 86 ALA A N 1
ATOM 643 C CA . ALA A 1 86 ? -5.565 -7.048 14.802 1.00 93.19 86 ALA A CA 1
ATOM 644 C C . ALA A 1 86 ? -5.835 -6.790 13.313 1.00 93.19 86 ALA A C 1
ATOM 646 O O . ALA A 1 86 ? -6.703 -7.440 12.731 1.00 93.19 86 ALA A O 1
ATOM 647 N N . LEU A 1 87 ? -5.094 -5.863 12.706 1.00 94.12 87 LEU A N 1
ATOM 648 C CA . LEU A 1 87 ? -5.154 -5.626 11.264 1.00 94.12 87 LEU A CA 1
ATOM 649 C C . LEU A 1 87 ? -4.143 -6.512 10.526 1.00 94.12 87 LEU A C 1
ATOM 651 O O . LEU A 1 87 ? -3.141 -6.953 11.096 1.00 94.12 87 LEU A O 1
ATOM 655 N N . ARG A 1 88 ? -4.418 -6.761 9.243 1.00 93.06 88 ARG A N 1
ATOM 656 C CA . ARG A 1 88 ? -3.466 -7.384 8.319 1.00 93.06 88 ARG A CA 1
ATOM 657 C C . ARG A 1 88 ? -2.353 -6.386 8.004 1.00 93.06 88 ARG A C 1
ATOM 659 O O . ARG A 1 88 ? -2.640 -5.219 7.760 1.00 93.06 88 ARG A O 1
ATOM 666 N N . GLY A 1 89 ? -1.107 -6.845 8.052 1.00 93.06 89 GLY A N 1
ATOM 667 C CA . GLY A 1 89 ? 0.066 -6.067 7.655 1.00 93.06 89 GLY A CA 1
ATOM 668 C C . GLY A 1 89 ? 0.602 -6.506 6.289 1.00 93.06 89 GLY A C 1
ATOM 669 O O . GLY A 1 89 ? 0.028 -7.398 5.665 1.00 93.06 89 GLY A O 1
ATOM 670 N N . PRO A 1 90 ? 1.741 -5.959 5.831 1.00 91.12 90 PRO A N 1
ATOM 671 C CA . PRO A 1 90 ? 2.285 -6.271 4.506 1.00 91.12 90 PRO A CA 1
ATOM 672 C C . PRO A 1 90 ? 2.638 -7.759 4.353 1.00 91.12 90 PRO A C 1
ATOM 674 O O . PRO A 1 90 ? 2.392 -8.365 3.318 1.00 91.12 90 PRO A O 1
ATOM 677 N N . GLY A 1 91 ? 3.137 -8.380 5.429 1.00 89.44 91 GLY A N 1
ATOM 678 C CA . GLY A 1 91 ? 3.450 -9.814 5.486 1.00 89.44 91 GLY A CA 1
ATOM 679 C C . GLY A 1 91 ? 2.238 -10.753 5.577 1.00 89.44 91 GLY A C 1
ATOM 680 O O . GLY A 1 91 ? 2.429 -11.959 5.707 1.00 89.44 91 GLY A O 1
ATOM 681 N N . ASP A 1 92 ? 1.007 -10.231 5.546 1.00 90.75 92 ASP A N 1
ATOM 682 C CA . ASP A 1 92 ? -0.212 -11.029 5.364 1.00 90.75 92 ASP A CA 1
ATOM 683 C C . ASP A 1 92 ? -0.636 -11.148 3.888 1.00 90.75 92 ASP A C 1
ATOM 685 O O . ASP A 1 92 ? -1.525 -11.943 3.580 1.00 90.75 92 ASP A O 1
ATOM 689 N N . VAL A 1 93 ? -0.042 -10.361 2.983 1.00 91.25 93 VAL A N 1
ATOM 690 C CA . VAL A 1 93 ? -0.430 -10.319 1.569 1.00 91.25 93 VAL A CA 1
ATOM 691 C C . VAL A 1 93 ? 0.293 -11.419 0.787 1.00 91.25 93 VAL A C 1
ATOM 693 O O . VAL A 1 93 ? 1.521 -11.469 0.745 1.00 91.25 93 VAL A O 1
ATOM 696 N N . VAL A 1 94 ? -0.478 -12.301 0.145 1.00 89.44 94 VAL A N 1
ATOM 697 C CA . VAL A 1 94 ? 0.042 -13.431 -0.657 1.00 89.44 94 VAL A CA 1
ATOM 698 C C . VAL A 1 94 ? 0.180 -13.115 -2.152 1.00 89.44 94 VAL A C 1
ATOM 700 O O . VAL A 1 94 ? 0.742 -13.906 -2.900 1.00 89.44 94 VAL A O 1
ATOM 703 N N . GLY A 1 95 ? -0.302 -11.955 -2.595 1.00 90.00 95 GLY A N 1
ATOM 704 C CA . GLY A 1 95 ? -0.205 -11.480 -3.973 1.00 90.00 95 GLY A CA 1
ATOM 705 C C . GLY A 1 95 ? -1.038 -10.219 -4.192 1.00 90.00 95 GLY A C 1
ATOM 706 O O . GLY A 1 95 ? -1.869 -9.870 -3.354 1.00 90.00 95 GLY A O 1
ATOM 707 N N . VAL A 1 96 ? -0.816 -9.553 -5.324 1.00 89.50 96 VAL A N 1
ATOM 708 C CA . VAL A 1 96 ? -1.708 -8.513 -5.855 1.00 89.50 96 VAL A CA 1
ATOM 709 C C . VAL A 1 96 ? -2.454 -9.130 -7.036 1.00 89.50 96 VAL A C 1
ATOM 711 O O . VAL A 1 96 ? -1.847 -9.801 -7.867 1.00 89.50 96 VAL A O 1
ATOM 714 N N . GLU A 1 97 ? -3.771 -8.955 -7.066 1.00 90.56 97 GLU A N 1
ATOM 715 C CA . GLU A 1 97 ? -4.651 -9.473 -8.116 1.00 90.56 97 GLU A CA 1
ATOM 716 C C . GLU A 1 97 ? -4.488 -8.636 -9.401 1.00 90.56 97 GLU A C 1
ATOM 718 O O . GLU A 1 97 ? -4.293 -7.425 -9.327 1.00 90.56 97 GLU A O 1
ATOM 723 N N . GLU A 1 98 ? -4.484 -9.264 -10.582 1.00 88.88 98 GLU A N 1
ATOM 724 C CA . GLU A 1 98 ? -3.983 -8.602 -11.798 1.00 88.88 98 GLU A CA 1
ATOM 725 C C . GLU A 1 98 ? -4.861 -7.438 -12.282 1.00 88.88 98 GLU A C 1
ATOM 727 O O . GLU A 1 98 ? -4.307 -6.450 -12.762 1.00 88.88 98 GLU A O 1
ATOM 732 N N . SER A 1 99 ? -6.183 -7.472 -12.066 1.00 92.56 99 SER A N 1
ATOM 733 C CA . SER A 1 99 ? -7.096 -6.351 -12.359 1.00 92.56 99 SER A CA 1
ATOM 734 C C . SER A 1 99 ? -6.924 -5.145 -11.424 1.00 92.56 99 SER A C 1
ATOM 736 O O . SER A 1 99 ? -7.506 -4.081 -11.660 1.00 92.56 99 SER A O 1
ATOM 738 N N . GLN A 1 100 ? -6.087 -5.264 -10.385 1.00 93.56 100 GLN A N 1
ATOM 739 C CA . GLN A 1 100 ? -5.631 -4.103 -9.626 1.00 93.56 100 GLN A CA 1
ATOM 740 C C . GLN A 1 100 ? -4.607 -3.264 -10.386 1.00 93.56 100 GLN A C 1
ATOM 742 O O . GLN A 1 100 ? -4.407 -2.119 -10.000 1.00 93.56 100 GLN A O 1
ATOM 747 N N . VAL A 1 101 ? -3.962 -3.784 -11.435 1.00 93.50 101 VAL A N 1
ATOM 748 C CA . VAL A 1 101 ? -3.016 -3.019 -12.255 1.00 93.50 101 VAL A CA 1
ATOM 749 C C . VAL A 1 101 ? -3.726 -2.508 -13.505 1.00 93.50 101 VAL A C 1
ATOM 751 O O . VAL A 1 101 ? -4.002 -3.275 -14.421 1.00 93.50 101 VAL A O 1
ATOM 754 N N . VAL A 1 102 ? -3.993 -1.202 -13.540 1.00 94.31 102 VAL A N 1
ATOM 755 C CA . VAL A 1 102 ? -4.621 -0.519 -14.685 1.00 94.31 102 VAL A CA 1
ATOM 756 C C . VAL A 1 102 ? -3.607 -0.327 -15.808 1.00 94.31 102 VAL A C 1
ATOM 758 O O . VAL A 1 102 ? -3.906 -0.586 -16.971 1.00 94.31 102 VAL A O 1
ATOM 761 N N . ARG A 1 103 ? -2.382 0.076 -15.452 1.00 92.12 103 ARG A N 1
ATOM 762 C CA . ARG A 1 103 ? -1.294 0.333 -16.398 1.00 92.12 103 ARG A CA 1
ATOM 763 C C . ARG A 1 103 ? 0.049 -0.059 -15.802 1.00 92.12 103 ARG A C 1
ATOM 765 O O . ARG A 1 103 ? 0.272 0.055 -14.596 1.00 92.12 103 ARG A O 1
ATOM 772 N N . ARG A 1 104 ? 0.968 -0.474 -16.668 1.00 92.69 104 ARG A N 1
ATOM 773 C CA . ARG A 1 104 ? 2.405 -0.568 -16.390 1.00 92.69 104 ARG A CA 1
ATOM 774 C C . ARG A 1 104 ? 3.110 0.290 -17.427 1.00 92.69 104 ARG A C 1
ATOM 776 O O . ARG A 1 104 ? 2.748 0.215 -18.598 1.00 92.69 104 ARG A O 1
ATOM 783 N N . PHE A 1 105 ? 4.081 1.087 -17.003 1.00 92.38 105 PHE A N 1
ATOM 784 C CA . PHE A 1 105 ? 4.945 1.816 -17.916 1.00 92.38 105 PHE A CA 1
ATOM 785 C C . PHE A 1 105 ? 6.423 1.604 -17.547 1.00 92.38 105 PHE A C 1
ATOM 787 O O . PHE A 1 105 ? 6.786 1.816 -16.383 1.00 92.38 105 PHE A O 1
ATOM 794 N N . PRO A 1 106 ? 7.290 1.240 -18.509 1.00 92.06 106 PRO A N 1
ATOM 795 C CA . PRO A 1 106 ? 6.961 0.759 -19.857 1.00 92.06 106 PRO A CA 1
ATOM 796 C C . PRO A 1 106 ? 6.082 -0.503 -19.854 1.00 92.06 106 PRO A C 1
ATOM 798 O O . PRO A 1 106 ? 5.856 -1.115 -18.805 1.00 92.06 106 PRO A O 1
ATOM 801 N N . GLU A 1 107 ? 5.579 -0.904 -21.022 1.00 89.62 107 GLU A N 1
ATOM 802 C CA . GLU A 1 107 ? 4.865 -2.176 -21.136 1.00 89.62 107 GLU A CA 1
ATOM 803 C C . GLU A 1 107 ? 5.820 -3.371 -20.977 1.00 89.62 107 GLU A C 1
ATOM 805 O O . GLU A 1 107 ? 7.044 -3.276 -21.114 1.00 89.62 107 GLU A O 1
ATOM 810 N N . ALA A 1 108 ? 5.259 -4.535 -20.641 1.00 86.00 108 ALA A N 1
ATOM 811 C CA . ALA A 1 108 ? 6.038 -5.732 -20.349 1.00 86.00 108 ALA A CA 1
ATOM 812 C C . ALA A 1 108 ? 6.661 -6.322 -21.629 1.00 86.00 108 ALA A C 1
ATOM 814 O O . ALA A 1 108 ? 6.051 -7.153 -22.298 1.00 86.00 108 ALA A O 1
ATOM 815 N N . GLY A 1 109 ? 7.893 -5.906 -21.934 1.00 84.62 109 GLY A N 1
ATOM 816 C CA . GLY A 1 109 ? 8.639 -6.309 -23.131 1.00 84.62 109 GLY A CA 1
ATOM 817 C C . GLY A 1 109 ? 9.064 -5.148 -24.036 1.00 84.62 109 GLY A C 1
ATOM 818 O O . GLY A 1 109 ? 9.751 -5.399 -25.022 1.00 84.62 109 GLY A O 1
ATOM 819 N N . SER A 1 110 ? 8.706 -3.898 -23.711 1.00 87.31 110 SER A N 1
ATOM 820 C CA . SER A 1 110 ? 9.237 -2.714 -24.400 1.00 87.31 110 SER A CA 1
ATOM 821 C C . SER A 1 110 ? 10.763 -2.644 -24.265 1.00 87.31 110 SER A C 1
ATOM 823 O O . SER A 1 110 ? 11.287 -2.660 -23.152 1.00 87.31 110 SER A O 1
ATOM 825 N N . GLY A 1 111 ? 11.468 -2.541 -25.395 1.00 84.50 111 GLY A N 1
ATOM 826 C CA . GLY A 1 111 ? 12.931 -2.366 -25.458 1.00 84.50 111 GLY A CA 1
ATOM 827 C C . GLY A 1 111 ? 13.363 -0.966 -25.915 1.00 84.50 111 GLY A C 1
ATOM 828 O O . GLY A 1 111 ? 14.549 -0.705 -26.088 1.00 84.50 111 GLY A O 1
ATOM 829 N N . ASP A 1 112 ? 12.383 -0.097 -26.144 1.00 85.19 112 ASP A N 1
ATOM 830 C CA . ASP A 1 112 ? 12.431 1.174 -26.869 1.00 85.19 112 ASP A CA 1
ATOM 831 C C . ASP A 1 112 ? 11.771 2.326 -26.085 1.00 85.19 112 ASP A C 1
ATOM 833 O O . ASP A 1 112 ? 11.482 3.382 -26.640 1.00 85.19 112 ASP A O 1
ATOM 837 N N . ALA A 1 113 ? 11.547 2.127 -24.782 1.00 86.75 113 ALA A N 1
ATOM 838 C CA . ALA A 1 113 ? 11.056 3.161 -23.878 1.00 86.75 113 ALA A CA 1
ATOM 839 C C . ALA A 1 113 ? 12.021 4.356 -23.796 1.00 86.75 113 ALA A C 1
ATOM 841 O O . ALA A 1 113 ? 13.240 4.163 -23.732 1.00 86.75 113 ALA A O 1
ATOM 842 N N . ASP A 1 114 ? 11.479 5.576 -23.743 1.00 86.69 114 ASP A N 1
ATOM 843 C CA . ASP A 1 114 ? 12.296 6.784 -23.637 1.00 86.69 114 ASP A CA 1
ATOM 844 C C . ASP A 1 114 ? 13.049 6.809 -22.286 1.00 86.69 114 ASP A C 1
ATOM 846 O O . ASP A 1 114 ? 12.417 6.678 -21.233 1.00 86.69 114 ASP A O 1
ATOM 850 N N . PRO A 1 115 ? 14.387 6.984 -22.269 1.00 83.38 115 PRO A N 1
ATOM 851 C CA . PRO A 1 115 ? 15.167 7.083 -21.034 1.00 83.38 115 PRO A CA 1
ATOM 852 C C . PRO A 1 115 ? 14.801 8.262 -20.114 1.00 83.38 115 PRO A C 1
ATOM 854 O O . PRO A 1 115 ? 15.309 8.324 -18.993 1.00 83.38 115 PRO A O 1
ATOM 857 N N . LEU A 1 116 ? 13.988 9.217 -20.577 1.00 89.06 116 LEU A N 1
ATOM 858 C CA . LEU A 1 116 ? 13.482 10.341 -19.788 1.00 89.06 116 LEU A CA 1
ATOM 859 C C . LEU A 1 116 ? 12.165 10.025 -19.060 1.00 89.06 116 LEU A C 1
ATOM 861 O O . LEU A 1 116 ? 11.861 10.689 -18.067 1.00 89.06 116 LEU A O 1
ATOM 865 N N . ASP A 1 117 ? 11.402 9.022 -19.506 1.00 87.06 117 ASP A N 1
ATOM 866 C CA . ASP A 1 117 ? 10.139 8.653 -18.868 1.00 87.06 117 ASP A CA 1
ATOM 867 C C . ASP A 1 117 ? 10.360 7.859 -17.570 1.00 87.06 117 ASP A C 1
ATOM 869 O O . ASP A 1 117 ? 11.207 6.967 -17.462 1.00 87.06 117 ASP A O 1
ATOM 873 N N . LEU A 1 118 ? 9.542 8.151 -16.556 1.00 86.75 118 LEU A N 1
ATOM 874 C CA . LEU A 1 118 ? 9.609 7.463 -15.269 1.00 86.75 118 LEU A CA 1
ATOM 875 C C . LEU A 1 118 ? 8.803 6.162 -15.282 1.00 86.75 118 LEU A C 1
ATOM 877 O O . LEU A 1 118 ? 7.601 6.151 -15.549 1.00 86.75 118 LEU A O 1
ATOM 881 N N . VAL A 1 119 ? 9.460 5.070 -14.886 1.00 90.19 119 VAL A N 1
ATOM 882 C CA . VAL A 1 119 ? 8.823 3.775 -14.613 1.00 90.19 119 VAL A CA 1
ATOM 883 C C . VAL A 1 119 ? 7.696 3.900 -13.577 1.00 90.19 119 VAL A C 1
ATOM 885 O O . VAL A 1 119 ? 7.902 4.429 -12.484 1.00 90.19 119 VAL A O 1
ATOM 888 N N . HIS A 1 120 ? 6.504 3.384 -13.882 1.00 92.44 120 HIS A N 1
ATOM 889 C CA . HIS A 1 120 ? 5.365 3.446 -12.963 1.00 92.44 120 HIS A CA 1
ATOM 890 C C . HIS A 1 120 ? 4.355 2.305 -13.153 1.00 92.44 120 HIS A C 1
ATOM 892 O O . HIS A 1 120 ? 4.353 1.580 -14.150 1.00 92.44 120 HIS A O 1
ATOM 898 N N . ILE A 1 121 ? 3.492 2.138 -12.149 1.00 94.06 121 ILE A N 1
ATOM 899 C CA . ILE A 1 121 ? 2.339 1.236 -12.168 1.00 94.06 121 ILE A CA 1
ATOM 900 C C . ILE A 1 121 ? 1.134 2.033 -11.667 1.00 94.06 121 ILE A C 1
ATOM 902 O O . ILE A 1 121 ? 1.170 2.564 -10.558 1.00 94.06 121 ILE A O 1
ATOM 906 N N . GLU A 1 122 ? 0.078 2.103 -12.474 1.00 95.12 122 GLU A N 1
ATOM 907 C CA . GLU A 1 122 ? -1.205 2.693 -12.081 1.00 95.12 122 GLU A CA 1
ATOM 908 C C . GLU A 1 122 ? -2.081 1.599 -11.454 1.00 95.12 122 GLU A C 1
ATOM 910 O O . GLU A 1 122 ? -2.248 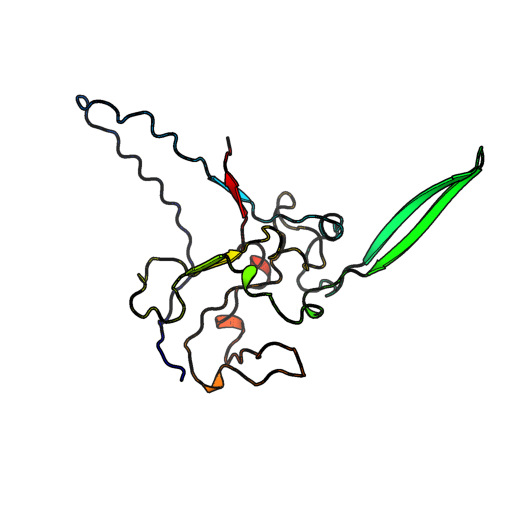0.519 -12.035 1.00 95.12 122 GLU A O 1
ATOM 915 N N . PHE A 1 123 ? -2.641 1.863 -10.269 1.00 95.88 123 PHE A N 1
ATOM 916 C CA . PHE A 1 123 ? -3.479 0.910 -9.537 1.00 95.88 123 PHE A CA 1
ATOM 917 C C . PHE A 1 123 ? -4.961 1.308 -9.543 1.00 95.88 123 PHE A C 1
ATOM 919 O O . PHE A 1 123 ? -5.301 2.477 -9.396 1.00 95.88 123 PHE A O 1
ATOM 926 N N . ASN A 1 124 ? -5.837 0.308 -9.657 1.00 95.56 124 ASN A N 1
ATOM 927 C CA . ASN A 1 124 ? -7.295 0.449 -9.723 1.00 95.56 124 ASN A CA 1
ATOM 928 C C . ASN A 1 124 ? -7.880 0.961 -8.392 1.00 95.56 124 ASN A C 1
ATOM 930 O O . ASN A 1 124 ? -8.615 1.945 -8.353 1.00 95.56 124 ASN A O 1
ATOM 934 N N . ALA A 1 125 ? -7.499 0.333 -7.275 1.00 93.62 125 ALA A N 1
ATOM 935 C CA . ALA A 1 125 ? -7.844 0.804 -5.938 1.00 93.62 125 ALA A CA 1
ATOM 936 C C . ALA A 1 125 ? -6.842 1.886 -5.469 1.00 93.62 125 ALA A C 1
ATOM 938 O O . ALA A 1 125 ? -5.679 1.560 -5.210 1.00 93.62 125 ALA A O 1
ATOM 939 N N . PRO A 1 126 ? -7.259 3.158 -5.287 1.00 92.94 126 PRO A N 1
ATOM 940 C C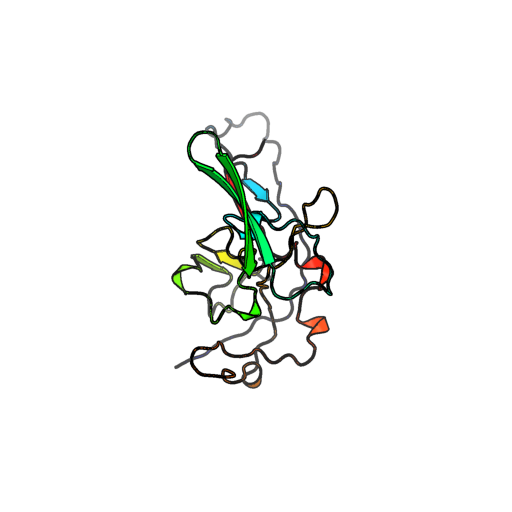A . PRO A 1 126 ? -6.333 4.265 -5.033 1.00 92.94 126 PRO A CA 1
ATOM 941 C C . PRO A 1 126 ? -5.704 4.246 -3.634 1.00 92.94 126 PRO A C 1
ATOM 943 O O . PRO A 1 126 ? -4.732 4.955 -3.404 1.00 92.94 126 PRO A O 1
ATOM 946 N N . ASP A 1 127 ? -6.226 3.461 -2.682 1.00 94.69 127 ASP A N 1
ATOM 947 C CA . ASP A 1 127 ? -5.565 3.248 -1.388 1.00 94.69 127 ASP A CA 1
ATOM 948 C C . ASP A 1 127 ? -4.705 1.978 -1.303 1.00 94.69 127 ASP A C 1
ATOM 950 O O . ASP A 1 127 ? -4.047 1.765 -0.280 1.00 94.69 127 ASP A O 1
ATOM 954 N N . LEU A 1 128 ? -4.633 1.168 -2.370 1.00 95.31 128 LEU A N 1
ATOM 955 C CA . LEU A 1 128 ? -3.872 -0.084 -2.378 1.00 95.31 128 LEU A CA 1
ATOM 956 C C . LEU A 1 128 ? -2.415 0.078 -1.903 1.00 95.31 128 LEU A C 1
ATOM 958 O O . LEU A 1 128 ? -2.008 -0.751 -1.088 1.00 95.31 128 LEU A O 1
ATOM 962 N N . PRO A 1 129 ? -1.639 1.121 -2.281 1.00 95.31 129 PRO A N 1
ATOM 963 C CA . PRO A 1 129 ? -0.261 1.288 -1.805 1.00 95.31 129 PRO A CA 1
ATOM 964 C C . PRO A 1 129 ? -0.125 1.466 -0.281 1.00 95.31 129 PRO A C 1
ATOM 966 O O . PRO A 1 129 ? 0.930 1.165 0.273 1.00 95.31 129 PRO A O 1
ATOM 969 N N . TRP A 1 130 ? -1.183 1.884 0.427 1.00 95.44 130 TRP A N 1
ATOM 970 C CA . TRP A 1 130 ? -1.158 2.168 1.875 1.00 95.44 130 TRP A CA 1
ATOM 971 C C . TRP A 1 130 ? -2.106 1.302 2.716 1.00 95.44 130 TRP A C 1
ATOM 973 O O . TRP A 1 130 ? -2.035 1.334 3.948 1.00 95.44 130 TRP A O 1
ATOM 983 N N . GLN A 1 131 ? -2.978 0.517 2.078 1.00 94.25 131 GLN A N 1
ATOM 984 C CA . GLN A 1 131 ? -4.039 -0.266 2.722 1.00 94.25 131 GLN A CA 1
ATOM 985 C C . GLN A 1 131 ? -3.525 -1.208 3.829 1.00 94.25 131 GLN A C 1
ATOM 987 O O . GLN A 1 131 ? -4.184 -1.367 4.857 1.00 94.25 131 GLN A O 1
ATOM 992 N N . TYR A 1 132 ? -2.324 -1.773 3.654 1.00 94.56 132 TYR A N 1
ATOM 993 C CA . TYR A 1 132 ? -1.684 -2.690 4.607 1.00 94.56 132 TYR A CA 1
ATOM 994 C C . TYR A 1 132 ? -0.553 -2.050 5.435 1.00 94.56 132 TYR A C 1
ATOM 996 O O . TYR A 1 132 ? 0.109 -2.750 6.204 1.00 94.56 132 TYR A O 1
ATOM 1004 N N . THR A 1 133 ? -0.314 -0.736 5.323 1.00 94.19 133 THR A N 1
ATOM 1005 C CA . THR A 1 133 ? 0.723 -0.038 6.106 1.00 94.19 133 THR A CA 1
ATOM 1006 C C . THR A 1 133 ? 0.322 0.000 7.592 1.00 94.19 133 THR A C 1
ATOM 1008 O O . THR A 1 133 ? -0.698 0.608 7.924 1.00 94.19 133 THR A O 1
ATOM 1011 N N . PRO A 1 134 ? 1.091 -0.613 8.518 1.00 94.81 134 PRO A N 1
ATOM 1012 C CA . PRO A 1 134 ? 0.628 -0.914 9.878 1.00 94.81 134 PRO A CA 1
ATOM 1013 C C . PRO A 1 134 ? 0.735 0.259 10.874 1.00 94.81 134 PRO A C 1
ATOM 1015 O O . PRO A 1 134 ? 0.619 0.050 12.081 1.00 94.81 134 PRO A O 1
ATOM 1018 N N . THR A 1 135 ? 0.939 1.485 10.388 1.00 94.75 135 THR A N 1
ATOM 1019 C CA . THR A 1 135 ? 1.151 2.705 11.186 1.00 94.75 135 THR A CA 1
ATOM 1020 C C . THR A 1 135 ? 0.213 3.832 10.753 1.00 94.75 135 THR A C 1
ATOM 1022 O O . THR A 1 135 ? -0.465 3.747 9.725 1.00 94.75 135 THR A O 1
ATOM 1025 N N . GLY A 1 136 ? 0.177 4.912 11.525 1.00 94.69 136 GLY A N 1
ATOM 1026 C CA . GLY A 1 136 ? -0.287 6.217 11.072 1.00 94.69 136 GLY A CA 1
ATOM 1027 C C . GLY A 1 136 ? 0.757 6.970 10.238 1.00 94.69 136 GLY A C 1
ATOM 1028 O O . GLY A 1 136 ? 1.905 6.520 10.119 1.00 94.69 136 GLY A O 1
ATOM 1029 N N . PRO A 1 137 ? 0.362 8.108 9.640 1.00 95.12 137 PRO A N 1
ATOM 1030 C CA . PRO A 1 137 ? 1.282 9.019 8.970 1.00 95.12 137 PRO A CA 1
ATOM 1031 C C . PRO A 1 137 ? 2.271 9.669 9.948 1.00 95.12 137 PRO A C 1
ATOM 1033 O O . PRO A 1 137 ? 1.995 9.816 11.138 1.00 95.12 137 PRO A O 1
ATOM 1036 N N . ALA A 1 138 ? 3.410 10.101 9.422 1.00 93.12 138 ALA A N 1
ATOM 1037 C CA . ALA A 1 138 ? 4.474 10.794 10.134 1.00 93.12 138 ALA A CA 1
ATOM 1038 C C . ALA A 1 138 ? 4.866 12.101 9.414 1.00 93.12 138 ALA A C 1
ATOM 1040 O O . ALA A 1 138 ? 4.196 12.556 8.478 1.00 93.12 138 ALA A O 1
ATOM 1041 N N . GLY A 1 139 ? 5.974 12.699 9.858 1.00 89.12 139 GLY A N 1
ATOM 1042 C CA . GLY A 1 139 ? 6.602 13.846 9.207 1.00 89.12 139 GLY A CA 1
ATOM 1043 C C . GLY A 1 139 ? 5.843 15.172 9.342 1.00 89.12 139 GLY A C 1
ATOM 1044 O O . GLY A 1 139 ? 4.832 15.262 10.048 1.00 89.12 139 GLY A O 1
ATOM 1045 N N . PRO A 1 140 ? 6.326 16.233 8.667 1.00 86.62 140 PRO A N 1
ATOM 1046 C CA . PRO A 1 140 ? 5.705 17.553 8.700 1.00 86.62 140 PRO A CA 1
ATOM 1047 C C . PRO A 1 140 ? 4.227 17.506 8.289 1.00 86.62 140 PRO A C 1
ATOM 1049 O O . PRO A 1 140 ? 3.872 16.991 7.227 1.00 86.62 140 PRO A O 1
ATOM 1052 N N . GLY A 1 141 ? 3.356 18.027 9.157 1.00 85.69 141 GLY A N 1
ATOM 1053 C CA . GLY A 1 141 ? 1.907 18.060 8.936 1.00 85.69 141 GLY A CA 1
ATOM 1054 C C . GLY A 1 141 ? 1.220 16.689 8.856 1.00 85.69 141 GLY A C 1
ATOM 1055 O O . GLY A 1 141 ? 0.095 16.632 8.372 1.00 85.69 141 GLY A O 1
ATOM 1056 N N . GLY A 1 142 ? 1.872 15.592 9.270 1.00 89.81 142 GLY A N 1
ATOM 1057 C CA . GLY A 1 142 ? 1.301 14.242 9.170 1.00 89.81 142 GLY A CA 1
ATOM 1058 C C . GLY A 1 142 ? 1.093 13.770 7.726 1.00 89.81 142 GLY A C 1
ATOM 1059 O O . GLY A 1 142 ? 0.168 13.010 7.451 1.00 89.81 142 GLY A O 1
ATOM 1060 N N . ARG A 1 143 ? 1.910 14.253 6.779 1.00 89.94 143 ARG A N 1
ATOM 1061 C CA . ARG A 1 143 ? 1.749 13.980 5.338 1.00 89.94 143 ARG A CA 1
ATOM 1062 C C . ARG A 1 143 ? 2.514 12.752 4.830 1.00 89.94 143 ARG A C 1
ATOM 1064 O O . ARG A 1 143 ? 2.340 12.392 3.671 1.00 89.94 143 ARG A O 1
ATOM 1071 N N . GLN A 1 144 ? 3.351 12.114 5.649 1.00 93.56 144 GLN A N 1
ATOM 1072 C CA . GLN A 1 144 ? 4.250 11.039 5.213 1.00 93.56 144 GLN A CA 1
ATOM 1073 C C . GLN A 1 144 ? 3.751 9.671 5.694 1.00 93.56 144 GLN A C 1
ATOM 1075 O O . GLN A 1 144 ? 4.018 9.274 6.825 1.00 93.56 144 GLN A O 1
ATOM 1080 N N . LEU A 1 145 ? 3.035 8.932 4.845 1.00 94.62 145 LEU A N 1
ATOM 1081 C CA . LEU A 1 145 ? 2.648 7.545 5.117 1.00 94.62 145 LEU A CA 1
ATOM 1082 C C . LEU A 1 145 ? 3.386 6.614 4.139 1.00 94.62 145 LEU A C 1
ATOM 1084 O O . LEU A 1 145 ? 3.166 6.728 2.934 1.00 94.62 145 LEU A O 1
ATOM 1088 N N . PRO A 1 146 ? 4.256 5.700 4.607 1.00 92.44 146 PRO A N 1
ATOM 1089 C CA . PRO A 1 146 ? 4.962 4.785 3.717 1.00 92.44 146 PRO A CA 1
ATOM 1090 C C . PRO A 1 146 ? 4.025 3.882 2.922 1.00 92.44 146 PRO A C 1
ATOM 1092 O O . PRO A 1 146 ? 3.095 3.293 3.481 1.00 92.44 146 PRO A O 1
ATOM 1095 N N . SER A 1 147 ? 4.321 3.716 1.637 1.00 92.81 147 SER A N 1
ATOM 1096 C CA . SER A 1 147 ? 3.728 2.640 0.850 1.00 92.81 147 SER A CA 1
ATOM 1097 C C . SER A 1 147 ? 4.315 1.295 1.296 1.00 92.81 147 SER A C 1
ATOM 1099 O O . SER A 1 147 ? 5.527 1.175 1.513 1.00 92.81 147 SER A O 1
ATOM 1101 N N . TRP A 1 148 ? 3.469 0.270 1.437 1.00 91.06 148 TRP A N 1
ATOM 1102 C CA . TRP A 1 148 ? 3.928 -1.100 1.714 1.00 91.06 148 TRP A CA 1
ATOM 1103 C C . TRP A 1 148 ? 4.393 -1.830 0.443 1.00 91.06 148 TRP A C 1
ATOM 1105 O O . TRP A 1 148 ? 5.137 -2.806 0.536 1.00 91.06 148 TRP A O 1
ATOM 1115 N N . LEU A 1 149 ? 4.005 -1.325 -0.733 1.00 89.25 149 LEU A N 1
ATOM 1116 C CA . LEU A 1 149 ? 4.543 -1.700 -2.041 1.00 89.25 149 LEU A CA 1
ATOM 1117 C C . LEU A 1 149 ? 5.642 -0.720 -2.470 1.00 89.25 149 LEU A C 1
ATOM 1119 O O . LEU A 1 149 ? 5.572 0.471 -2.172 1.00 89.25 149 LEU A O 1
ATOM 1123 N N . ARG A 1 150 ? 6.638 -1.190 -3.223 1.00 86.88 150 ARG A N 1
ATOM 1124 C CA . ARG A 1 150 ? 7.606 -0.332 -3.927 1.00 86.88 150 ARG A CA 1
ATOM 1125 C C . ARG A 1 150 ? 7.890 -0.933 -5.296 1.00 86.88 150 ARG A C 1
ATOM 1127 O O . ARG A 1 150 ? 8.109 -2.140 -5.390 1.00 86.88 150 ARG A O 1
ATOM 1134 N N . LEU A 1 151 ? 7.907 -0.102 -6.336 1.00 87.62 151 LEU A N 1
ATOM 1135 C CA . LEU A 1 151 ? 8.450 -0.496 -7.632 1.00 87.62 151 LEU A CA 1
ATOM 1136 C C . LEU A 1 151 ? 9.979 -0.565 -7.518 1.00 87.62 151 LEU A C 1
ATOM 1138 O O . LEU A 1 151 ? 10.603 0.319 -6.933 1.00 87.62 151 LEU A O 1
ATOM 1142 N N . VAL A 1 152 ? 10.571 -1.638 -8.038 1.00 86.12 152 VAL A N 1
ATOM 1143 C CA . VAL A 1 152 ? 12.010 -1.916 -7.961 1.00 86.12 152 VAL A CA 1
ATOM 1144 C C . VAL A 1 152 ? 12.504 -2.214 -9.369 1.00 86.12 152 VAL A C 1
ATOM 1146 O O . VAL A 1 152 ? 12.105 -3.213 -9.966 1.00 86.12 152 VAL A O 1
ATOM 1149 N N . VAL A 1 153 ? 13.365 -1.344 -9.896 1.00 84.81 153 VAL A N 1
ATOM 1150 C CA . VAL A 1 153 ? 13.987 -1.507 -11.215 1.00 84.81 153 VAL A CA 1
ATOM 1151 C C . VAL A 1 153 ? 15.413 -1.996 -11.021 1.00 84.81 153 VAL A C 1
ATOM 1153 O O . VAL A 1 153 ? 16.234 -1.324 -10.402 1.00 84.81 153 VAL A O 1
ATOM 1156 N N . VAL A 1 154 ? 15.704 -3.181 -11.550 1.00 86.00 154 VAL A N 1
ATOM 1157 C CA . VAL A 1 154 ? 17.021 -3.819 -11.474 1.00 86.00 154 VAL A CA 1
ATOM 1158 C C . VAL A 1 154 ? 17.386 -4.434 -12.816 1.00 86.00 154 VAL A C 1
ATOM 1160 O O . VAL A 1 154 ? 16.519 -4.898 -13.557 1.00 86.00 154 VAL A O 1
ATOM 1163 N N . ARG A 1 155 ? 18.689 -4.489 -13.107 1.00 84.12 155 ARG A N 1
ATOM 1164 C CA . ARG A 1 155 ? 19.212 -5.192 -14.281 1.00 84.12 155 ARG A CA 1
ATOM 1165 C C . ARG A 1 155 ? 18.813 -6.670 -14.214 1.00 84.12 155 ARG A C 1
ATOM 1167 O O . ARG A 1 155 ? 19.186 -7.375 -13.275 1.00 84.12 155 ARG A O 1
ATOM 1174 N N . TRP A 1 156 ? 18.066 -7.128 -15.214 1.00 83.00 156 TRP A N 1
ATOM 1175 C CA . TRP A 1 156 ? 17.575 -8.502 -15.291 1.00 83.00 156 TRP A CA 1
ATOM 1176 C C . TRP A 1 156 ? 18.706 -9.512 -15.535 1.00 83.00 156 TRP A C 1
ATOM 1178 O O . TRP A 1 156 ? 19.461 -9.382 -16.497 1.00 83.00 156 TRP A O 1
ATOM 1188 N N . THR A 1 157 ? 18.759 -10.563 -14.712 1.00 84.50 157 THR A N 1
ATOM 1189 C CA . THR A 1 157 ? 19.464 -11.824 -14.999 1.00 84.50 157 THR A CA 1
ATOM 1190 C C . THR A 1 157 ? 18.617 -13.009 -14.491 1.00 84.50 157 THR A C 1
ATOM 1192 O O . THR A 1 157 ? 17.844 -12.829 -13.548 1.00 84.50 157 THR A O 1
ATOM 1195 N N . PRO A 1 158 ? 18.684 -14.218 -15.091 1.00 82.06 158 PRO A N 1
ATOM 1196 C CA . PRO A 1 158 ? 17.729 -15.303 -14.796 1.00 82.06 158 PRO A CA 1
ATOM 1197 C C . PRO A 1 158 ? 17.724 -15.810 -13.342 1.00 82.06 158 PRO A C 1
ATOM 1199 O O . PRO A 1 158 ? 16.716 -16.327 -12.863 1.00 82.06 158 PRO A O 1
ATOM 1202 N N . ASP A 1 159 ? 18.842 -15.647 -12.638 1.00 86.38 159 ASP A N 1
ATOM 1203 C CA . ASP A 1 159 ? 19.057 -15.975 -11.226 1.00 86.38 159 ASP A CA 1
ATOM 1204 C C . ASP A 1 159 ? 18.400 -14.980 -10.247 1.00 86.38 159 ASP A C 1
ATOM 1206 O O . ASP A 1 159 ? 18.268 -15.286 -9.058 1.00 86.38 159 ASP A O 1
ATOM 1210 N N . ARG A 1 160 ? 17.919 -13.824 -10.738 1.00 86.25 160 ARG A N 1
ATOM 1211 C CA . ARG A 1 160 ? 17.269 -12.771 -9.934 1.00 86.25 160 ARG A CA 1
ATOM 1212 C C . ARG A 1 160 ? 15.915 -13.148 -9.347 1.00 86.25 160 ARG A C 1
ATOM 1214 O O . ARG A 1 160 ? 15.398 -12.411 -8.513 1.00 86.25 160 ARG A O 1
ATOM 1221 N N . LEU A 1 161 ? 15.309 -14.262 -9.755 1.00 87.88 161 LEU A N 1
ATOM 1222 C CA . LEU A 1 161 ? 14.045 -14.728 -9.184 1.00 87.88 161 LEU A CA 1
ATOM 1223 C C . LEU A 1 161 ? 14.184 -16.144 -8.623 1.00 87.88 161 LEU A C 1
ATOM 1225 O O . LEU A 1 161 ? 14.226 -17.130 -9.360 1.00 87.88 161 LEU A O 1
ATOM 1229 N N . ALA A 1 162 ? 14.120 -16.265 -7.303 1.00 88.44 162 ALA A N 1
ATOM 1230 C CA . ALA A 1 162 ? 13.954 -17.552 -6.640 1.00 88.44 162 ALA A CA 1
ATOM 1231 C C . ALA A 1 162 ? 12.533 -18.127 -6.878 1.00 88.44 162 ALA A C 1
ATOM 1233 O O . ALA A 1 162 ? 11.610 -17.395 -7.275 1.00 88.44 162 ALA A O 1
ATOM 1234 N N . PRO A 1 163 ? 12.310 -19.437 -6.652 1.00 89.06 163 PRO A N 1
ATOM 1235 C CA . PRO A 1 163 ? 10.959 -19.984 -6.535 1.00 89.06 163 PRO A CA 1
ATOM 1236 C C . PRO A 1 163 ? 10.205 -19.380 -5.329 1.00 89.06 163 PRO A C 1
ATOM 1238 O O . PRO A 1 163 ? 10.834 -18.830 -4.417 1.00 89.06 163 PRO A O 1
ATOM 1241 N N . PRO A 1 164 ? 8.864 -19.485 -5.286 1.00 89.25 164 PRO A N 1
ATOM 1242 C CA . PRO A 1 164 ? 8.083 -19.132 -4.104 1.00 89.25 164 PRO A CA 1
ATOM 1243 C C . PRO A 1 164 ? 8.520 -19.900 -2.854 1.00 89.25 164 PRO A C 1
ATOM 1245 O O . PRO A 1 164 ? 8.894 -21.070 -2.925 1.00 89.25 164 PRO A O 1
ATOM 1248 N N . ARG A 1 165 ? 8.400 -19.268 -1.680 1.00 88.12 165 ARG A N 1
ATOM 1249 C CA . ARG A 1 165 ? 8.719 -19.894 -0.378 1.00 88.12 165 ARG A CA 1
ATOM 1250 C C . ARG A 1 165 ? 7.627 -20.840 0.149 1.00 88.12 165 ARG A C 1
ATOM 1252 O O . ARG A 1 165 ? 7.762 -21.374 1.244 1.00 88.12 165 ARG A O 1
ATOM 1259 N N . GLY A 1 166 ? 6.551 -21.037 -0.609 1.00 88.62 166 GLY A N 1
ATOM 1260 C CA . GLY A 1 166 ? 5.426 -21.906 -0.275 1.00 88.62 166 GLY A CA 1
ATOM 1261 C C . GLY A 1 166 ? 4.326 -21.841 -1.344 1.00 88.62 166 GLY A C 1
ATOM 1262 O O . GLY A 1 166 ? 4.387 -20.975 -2.222 1.00 88.62 166 GLY A O 1
ATOM 1263 N N . PRO A 1 167 ? 3.325 -22.741 -1.300 1.00 86.94 167 PRO A N 1
ATOM 1264 C CA . PRO A 1 167 ? 2.203 -22.729 -2.237 1.00 86.94 167 PRO A CA 1
ATOM 1265 C C . PRO A 1 167 ? 1.435 -21.402 -2.190 1.00 86.94 167 PRO A C 1
ATOM 1267 O O . PRO A 1 167 ? 1.144 -20.896 -1.109 1.00 86.94 167 PRO A O 1
ATOM 1270 N N . GLY A 1 168 ? 1.101 -20.846 -3.358 1.00 82.56 168 GLY A N 1
ATOM 1271 C CA . GLY A 1 168 ? 0.320 -19.606 -3.469 1.00 82.56 168 GLY A CA 1
ATOM 1272 C C . GLY A 1 168 ? 1.047 -18.315 -3.065 1.00 82.56 168 GLY A C 1
ATOM 1273 O O . GLY A 1 168 ? 0.403 -17.276 -3.004 1.00 82.56 168 GLY A O 1
ATOM 1274 N N . LEU A 1 169 ? 2.356 -18.359 -2.790 1.00 86.81 169 LEU A N 1
ATOM 1275 C CA . LEU A 1 169 ? 3.181 -17.171 -2.536 1.00 86.81 169 LEU A CA 1
ATOM 1276 C C . LEU A 1 169 ? 3.827 -16.643 -3.833 1.00 86.81 169 LEU A C 1
ATOM 1278 O O . LEU A 1 169 ? 4.015 -17.415 -4.780 1.00 86.81 169 LEU A O 1
ATOM 1282 N N . PRO A 1 170 ? 4.228 -15.357 -3.893 1.00 84.88 170 PRO A N 1
ATOM 1283 C CA . PRO A 1 170 ? 4.922 -14.815 -5.055 1.00 84.88 170 PRO A CA 1
ATOM 1284 C C . PRO A 1 170 ? 6.359 -15.350 -5.146 1.00 84.88 170 PRO A C 1
ATOM 1286 O O . PRO A 1 170 ? 6.935 -15.856 -4.174 1.00 84.88 170 PRO A O 1
ATOM 1289 N N . ARG A 1 171 ? 6.975 -15.198 -6.325 1.00 88.12 171 ARG A N 1
ATOM 1290 C CA . ARG A 1 171 ? 8.423 -15.397 -6.489 1.00 88.12 171 ARG A CA 1
ATOM 1291 C C . ARG A 1 171 ? 9.191 -14.338 -5.701 1.00 88.12 171 ARG A C 1
ATOM 1293 O O . ARG A 1 171 ? 8.737 -13.206 -5.566 1.00 88.12 171 ARG A O 1
ATOM 1300 N N . VAL A 1 172 ? 10.372 -14.701 -5.205 1.00 87.62 172 VAL A N 1
ATOM 1301 C CA . VAL A 1 172 ? 11.219 -13.789 -4.426 1.00 87.62 172 VAL A CA 1
ATOM 1302 C C . VAL A 1 172 ? 12.306 -13.208 -5.323 1.00 87.62 172 VAL A C 1
ATOM 1304 O O . VAL A 1 172 ? 13.116 -13.962 -5.864 1.00 87.62 172 VAL A O 1
ATOM 1307 N N . LEU A 1 173 ? 12.341 -11.878 -5.444 1.00 87.62 173 LEU A N 1
ATOM 1308 C CA . LEU A 1 173 ? 13.458 -11.156 -6.052 1.00 87.62 173 LEU A CA 1
ATOM 1309 C C . LEU A 1 173 ? 14.709 -11.323 -5.181 1.00 87.62 173 LEU A C 1
ATOM 1311 O O . LEU A 1 173 ? 14.699 -10.993 -3.993 1.00 87.62 173 LEU A O 1
ATOM 1315 N N . THR A 1 174 ? 15.781 -11.851 -5.761 1.00 87.56 174 THR A N 1
ATOM 1316 C CA . THR A 1 174 ? 17.099 -11.934 -5.132 1.00 87.56 174 THR A CA 1
ATOM 1317 C C . THR A 1 174 ? 17.904 -10.688 -5.497 1.00 87.56 174 THR A C 1
ATOM 1319 O O . THR A 1 174 ? 17.992 -10.270 -6.654 1.00 87.56 174 THR A O 1
ATOM 1322 N N . SER A 1 175 ? 18.479 -10.054 -4.479 1.00 82.38 175 SER A N 1
ATOM 1323 C CA . SER A 1 175 ? 19.234 -8.814 -4.621 1.00 82.38 175 SER A CA 1
ATOM 1324 C C . SER A 1 175 ? 20.659 -9.017 -4.129 1.00 82.38 175 SER A C 1
ATOM 1326 O O . SER A 1 175 ? 20.870 -9.482 -3.009 1.00 82.38 175 SER A O 1
ATOM 1328 N N . VAL A 1 176 ? 21.633 -8.675 -4.976 1.00 79.12 176 VAL A N 1
ATOM 1329 C CA . VAL A 1 176 ? 23.064 -8.737 -4.631 1.00 79.12 176 VAL A CA 1
ATOM 1330 C C . VAL A 1 176 ? 23.505 -7.534 -3.793 1.00 79.12 176 VAL A C 1
ATOM 1332 O O . VAL A 1 176 ? 24.492 -7.618 -3.068 1.00 79.12 176 VAL A O 1
ATOM 1335 N N . ASN A 1 177 ? 22.760 -6.425 -3.857 1.00 84.00 177 ASN A N 1
ATOM 1336 C CA . ASN A 1 177 ? 22.952 -5.255 -3.006 1.00 84.00 177 ASN A CA 1
ATOM 1337 C C . ASN A 1 177 ? 21.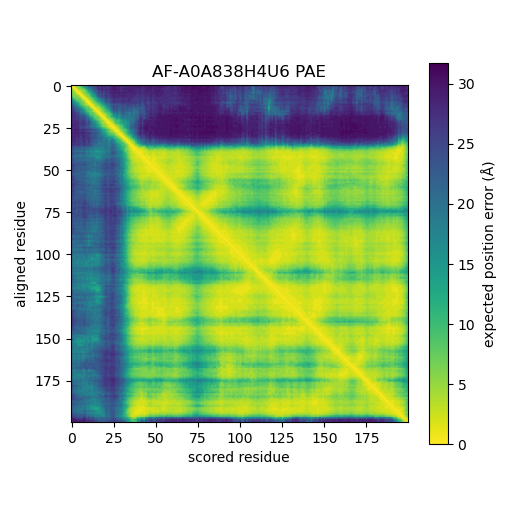609 -4.537 -2.747 1.00 84.00 177 ASN A C 1
ATOM 1339 O O . ASN A 1 177 ? 21.310 -3.537 -3.407 1.00 84.00 177 ASN A O 1
ATOM 1343 N N . PRO A 1 178 ? 20.812 -4.990 -1.758 1.00 81.31 178 PRO A N 1
ATOM 1344 C CA . PRO A 1 178 ? 19.500 -4.405 -1.474 1.00 81.31 178 PRO A CA 1
ATOM 1345 C C . PRO A 1 178 ? 19.545 -2.901 -1.183 1.00 81.31 178 PRO A C 1
ATOM 1347 O O . PRO A 1 178 ? 18.604 -2.190 -1.505 1.00 81.31 178 PRO A O 1
ATOM 1350 N N . LYS A 1 179 ? 20.649 -2.394 -0.619 1.00 82.50 179 LYS A N 1
ATOM 1351 C CA . LYS A 1 179 ? 20.809 -0.969 -0.282 1.00 82.50 179 LYS A CA 1
ATOM 1352 C C . LYS A 1 179 ? 21.085 -0.062 -1.486 1.00 82.50 179 LYS A C 1
ATOM 1354 O O . LYS A 1 179 ? 21.025 1.151 -1.331 1.00 82.50 179 LYS A O 1
ATOM 1359 N N . ALA A 1 180 ? 21.413 -0.629 -2.648 1.00 84.31 180 ALA A N 1
ATOM 1360 C CA . ALA A 1 180 ? 21.565 0.106 -3.905 1.00 84.31 180 ALA A CA 1
ATOM 1361 C C . ALA A 1 180 ? 20.410 -0.150 -4.891 1.00 84.31 180 ALA A C 1
ATOM 1363 O O . ALA A 1 180 ? 20.245 0.610 -5.838 1.00 84.31 180 ALA A O 1
ATOM 1364 N N . GLU A 1 181 ? 19.631 -1.214 -4.677 1.00 84.31 181 GLU A N 1
ATOM 1365 C CA . GLU A 1 181 ? 18.519 -1.624 -5.544 1.00 84.31 181 GLU A CA 1
ATOM 1366 C C . GLU A 1 181 ? 17.135 -1.245 -4.979 1.00 84.31 181 GLU A C 1
ATOM 1368 O O . GLU A 1 181 ? 16.152 -1.263 -5.717 1.00 84.31 181 GLU A O 1
ATOM 1373 N N . LEU A 1 182 ? 17.033 -0.893 -3.690 1.00 83.00 182 LEU A N 1
ATOM 1374 C CA . LEU A 1 182 ? 15.788 -0.466 -3.042 1.00 83.00 182 LEU A CA 1
ATOM 1375 C C . LEU A 1 182 ? 15.804 1.033 -2.688 1.00 83.00 182 LEU A C 1
ATOM 1377 O O . LEU A 1 182 ? 16.852 1.557 -2.304 1.00 83.00 182 LEU A O 1
ATOM 1381 N N . PRO A 1 183 ? 14.637 1.708 -2.708 1.00 78.12 183 PRO A N 1
ATOM 1382 C CA . PRO A 1 183 ? 14.477 3.056 -2.164 1.00 78.12 183 PRO A CA 1
ATOM 1383 C C . PRO A 1 183 ? 14.913 3.191 -0.695 1.00 78.12 183 PRO A C 1
ATOM 1385 O O . PRO A 1 183 ? 14.637 2.269 0.089 1.00 78.12 183 PRO A O 1
ATOM 1388 N N . PRO A 1 184 ? 15.482 4.344 -0.280 1.00 83.31 184 PRO A N 1
ATOM 1389 C CA . PRO A 1 184 ? 15.804 4.621 1.118 1.00 83.31 184 PRO A CA 1
ATOM 1390 C C . PRO A 1 184 ? 14.591 4.432 2.036 1.00 83.31 184 PRO A C 1
ATOM 1392 O O . PRO A 1 184 ? 13.484 4.889 1.752 1.00 83.31 184 PRO A O 1
ATOM 1395 N N . GLU A 1 185 ? 14.786 3.745 3.162 1.00 79.06 185 GLU A N 1
ATOM 1396 C CA . GLU A 1 185 ? 13.674 3.265 3.996 1.00 79.06 185 GLU A CA 1
ATOM 1397 C C . GLU A 1 185 ? 12.817 4.399 4.584 1.00 79.06 185 GLU A C 1
ATOM 1399 O O . GLU A 1 185 ? 11.594 4.269 4.631 1.00 79.06 185 GLU A O 1
ATOM 1404 N N . GLY A 1 186 ? 13.437 5.527 4.950 1.00 83.06 186 GLY A N 1
ATOM 1405 C CA . GLY A 1 186 ? 12.748 6.732 5.432 1.00 83.06 186 GLY A CA 1
ATOM 1406 C C . GLY A 1 186 ? 12.062 7.568 4.341 1.00 83.06 186 GLY A C 1
ATOM 1407 O O . GLY A 1 186 ? 11.263 8.445 4.659 1.00 83.06 186 GLY A O 1
ATOM 1408 N N . GLU A 1 187 ? 12.328 7.297 3.062 1.00 86.88 187 GLU A N 1
ATOM 1409 C CA . GLU A 1 187 ? 11.729 8.006 1.920 1.00 86.88 187 GLU A CA 1
ATOM 1410 C C . GLU A 1 187 ? 10.524 7.261 1.331 1.00 86.88 187 GLU A C 1
ATOM 1412 O O . GLU A 1 187 ? 9.848 7.781 0.451 1.00 86.88 187 GLU A O 1
ATOM 1417 N N . ALA A 1 188 ? 10.197 6.068 1.837 1.00 86.94 188 ALA A N 1
ATOM 1418 C CA . ALA A 1 188 ? 9.168 5.164 1.310 1.00 86.94 188 ALA A CA 1
ATOM 1419 C C . ALA A 1 188 ? 7.727 5.725 1.240 1.00 86.94 188 ALA A C 1
ATOM 1421 O O . ALA A 1 188 ? 6.835 5.068 0.704 1.00 86.94 188 ALA A O 1
ATOM 1422 N N . TRP A 1 189 ? 7.485 6.918 1.784 1.00 90.81 189 TRP A N 1
ATOM 1423 C CA . TRP A 1 189 ? 6.240 7.680 1.642 1.00 90.81 189 TRP A CA 1
ATOM 1424 C C . TRP A 1 189 ? 6.157 8.476 0.328 1.00 90.81 189 TRP A C 1
ATOM 1426 O O . TRP A 1 189 ? 5.065 8.850 -0.070 1.00 90.81 189 TRP A O 1
ATOM 1436 N N . ALA A 1 190 ? 7.284 8.732 -0.345 1.00 90.75 190 ALA A N 1
ATOM 1437 C CA . ALA A 1 190 ? 7.363 9.512 -1.584 1.00 90.75 190 ALA A CA 1
ATOM 1438 C C . ALA A 1 190 ? 7.297 8.653 -2.866 1.00 90.75 190 ALA A C 1
ATOM 1440 O O . ALA A 1 190 ? 7.327 9.188 -3.970 1.00 90.75 190 ALA A O 1
ATOM 1441 N N . TRP A 1 191 ? 7.219 7.324 -2.730 1.00 90.06 191 TRP A N 1
ATOM 1442 C CA . TRP A 1 191 ? 7.283 6.356 -3.841 1.00 90.06 191 TRP A CA 1
ATOM 1443 C C . TRP A 1 191 ? 5.908 5.872 -4.331 1.00 90.06 191 TRP A C 1
ATOM 1445 O O . TRP A 1 191 ? 5.815 4.914 -5.095 1.00 90.06 191 TRP A O 1
ATOM 1455 N N . ALA A 1 192 ? 4.842 6.537 -3.888 1.00 93.94 192 ALA A N 1
ATOM 1456 C CA . ALA A 1 192 ? 3.482 6.414 -4.396 1.00 93.94 192 ALA A CA 1
ATOM 1457 C C . ALA A 1 192 ? 2.751 7.749 -4.169 1.00 93.94 192 ALA A C 1
ATOM 1459 O O . ALA A 1 192 ? 3.125 8.523 -3.289 1.00 93.94 192 ALA A O 1
ATOM 1460 N N . HIS A 1 193 ? 1.708 8.015 -4.949 1.00 94.50 193 HIS A N 1
ATOM 1461 C CA . HIS A 1 193 ? 0.824 9.170 -4.788 1.00 94.50 193 HIS A CA 1
ATOM 1462 C C . HIS A 1 193 ? -0.591 8.809 -5.258 1.00 94.50 193 HIS A C 1
ATOM 1464 O O . HIS A 1 193 ? -0.784 7.780 -5.903 1.00 94.50 193 HIS A O 1
ATOM 1470 N N . VAL A 1 194 ? -1.574 9.660 -4.965 1.00 94.94 194 VAL A N 1
ATOM 1471 C CA . VAL A 1 194 ? -2.892 9.617 -5.614 1.00 94.94 194 VAL A CA 1
ATOM 1472 C C . VAL A 1 194 ? -3.110 10.908 -6.381 1.00 94.94 194 VAL A C 1
ATOM 1474 O O . VAL A 1 194 ? -2.998 11.993 -5.812 1.00 94.94 194 VAL A O 1
ATOM 1477 N N . GLN A 1 195 ? -3.418 10.771 -7.667 1.00 91.94 195 GLN A N 1
ATOM 1478 C CA . GLN A 1 195 ? -3.837 11.861 -8.539 1.00 91.94 195 GLN A CA 1
ATOM 1479 C C . GLN A 1 195 ? -5.341 12.100 -8.358 1.00 91.94 195 GLN A C 1
ATOM 1481 O O . GLN A 1 195 ? -6.133 11.158 -8.347 1.00 91.94 195 GLN A O 1
ATOM 1486 N N . VAL A 1 196 ? -5.731 13.361 -8.189 1.00 89.06 196 VAL A N 1
ATOM 1487 C CA . VAL A 1 196 ? -7.116 13.795 -7.970 1.00 89.06 196 VAL A CA 1
ATOM 1488 C C . VAL A 1 196 ? -7.458 14.883 -8.984 1.00 89.06 196 VAL A C 1
ATOM 1490 O O . VAL A 1 196 ? -6.655 15.784 -9.216 1.00 89.06 196 VAL A O 1
ATOM 1493 N N . LEU A 1 197 ? -8.645 14.796 -9.585 1.00 86.38 197 LEU A N 1
ATOM 1494 C CA . LEU A 1 197 ? -9.199 15.827 -10.463 1.00 86.38 197 LEU A CA 1
ATOM 1495 C C . LEU A 1 197 ? -9.751 16.996 -9.637 1.00 86.38 197 LEU A C 1
ATOM 1497 O O . LEU A 1 197 ? -10.606 16.795 -8.774 1.00 86.38 197 LEU A O 1
ATOM 1501 N N . GLY A 1 198 ? -9.290 18.210 -9.938 1.00 68.94 198 GLY A N 1
ATOM 1502 C CA . GLY A 1 198 ? -9.626 19.432 -9.212 1.00 68.94 198 GLY A CA 1
ATOM 1503 C C . GLY A 1 198 ? -8.684 19.689 -8.030 1.00 68.94 198 GLY A C 1
ATOM 1504 O O . GLY A 1 198 ? -8.392 18.798 -7.232 1.00 68.94 198 GLY A O 1
ATOM 1505 N N . GLY A 1 199 ? -8.214 20.932 -7.899 1.00 51.94 199 GLY A N 1
ATOM 1506 C CA . GLY A 1 199 ? -7.300 21.323 -6.824 1.00 51.94 199 GLY A CA 1
ATOM 1507 C C . GLY A 1 199 ? -6.838 22.775 -6.906 1.00 51.94 199 GLY A C 1
ATOM 1508 O O . GLY A 1 199 ? -5.721 23.033 -7.345 1.00 51.94 199 GLY A O 1
ATOM 1509 N N . GLY A 1 200 ? -7.692 23.697 -6.458 1.00 42.81 200 GLY A N 1
ATOM 1510 C CA . GLY A 1 200 ? -7.390 25.110 -6.200 1.00 42.81 200 GLY A CA 1
ATOM 1511 C C . GLY A 1 200 ? -8.072 25.556 -4.915 1.00 42.81 200 GLY A C 1
ATOM 1512 O O . GLY A 1 200 ? -9.229 25.119 -4.719 1.00 42.81 200 GLY A O 1
#

Foldseek 3Di:
DDDDDDDDDDDDDDDDDDDDDDDDPPDDDPDPPPPFDKDKALADEDDPLQPFAAEDDPPDDQKAKDWDWDWDDDPPDTDIDIDIDIDAALVNDQDDDPLQWPDWPPPDHDPPHDSPDDTDTHGPPRRQQQHRQRHFADDDPSRFGAGSDADWDDHDDPVQWACAPDPSHDTDGDDPDCPVGDDDPRCRSNRDIDMDGDDD

Radius of gyration: 22.43 Å; Cα contacts (8 Å, |Δi|>4): 265; chains: 1; bounding box: 56×62×64 Å

Secondary structure (DSSP, 8-state):
--------------------PPPPTTSPPPS------EEEES----HHHHT--SB--TT--SS-EEEEEEEEEETTEEEEEEEEEEPP-GGG-----GGGEEEEES-TT-S---TTSPPEEEESSTTTTTTT--SB-BSGGG-B---S---------GGGEEPPSSTTPPPEEP-S-HHHHS--GGGTTSS--EEEE---

Mean predicted aligned error: 11.03 Å

Sequence (200 aa):
MTELQVLDALKPFALVHGFAGEPAPGDPLPEDVALETYCFLPFHRTGAAAGLTEPFDVNSPVRARLRVRVPLQAGAAQATAEHRVALRGPGDVVGVEESQVVRRFPEAGSGDADPLDLVHIEFNAPDLPWQYTPTGPAGPGGRQLPSWLRLVVVRWTPDRLAPPRGPGLPRVLTSVNPKAELPPEGEAWAWAHVQVLGGG

Nearest PDB structures (foldseek):
  7bqx-assembly1_W  TM=5.175E-01  e=1.786E+00  Human herpesvirus 4 strain B95-8
  3aon-assembly1_A  TM=6.308E-01  e=8.544E+00  Enterococcus hirae
  3bzw-assembly3_F  TM=3.269E-01  e=2.768E+00  Bacteroides thetaiotaomicron VPI-5482
  3bzw-assembly1_A  TM=3.284E-01  e=3.556E+00  Bacteroides thetaiotaomicron VPI-5482

pLDDT: mean 80.42, std 20.9, range [22.59, 97.12]